Protein AF-0000000084887762 (afdb_homodimer)

pLDDT: mean 81.86, std 15.27, range [34.47, 97.62]

Organism: Ciona savignyi (NCBI:txid51511)

InterPro domains:
  IPR036259 MFS transporter superfamily [G3DSA:1.20.1250.20] (2-166)
  IPR036259 MFS transporter superfamily [SSF103473] (7-164)
  IPR051337 Organophosphate:Pi Antiporter [PTHR43826] (7-172)

Solvent-accessible surface area (backbone atoms only — not comparable to full-atom values): 17264 Å² total; per-residue (Å²): 113,70,63,59,50,53,51,50,50,31,51,47,26,19,47,54,20,18,54,52,18,9,49,48,41,10,46,52,26,19,53,34,39,62,56,32,80,75,40,86,92,72,71,43,49,53,55,55,45,60,57,32,48,58,54,30,50,52,35,49,52,48,44,51,52,37,69,71,68,43,87,86,43,61,66,56,49,32,51,36,25,20,49,36,16,18,25,49,35,20,40,61,27,44,51,51,53,48,37,30,70,74,34,57,82,70,43,19,39,32,42,22,5,47,54,42,41,55,50,51,52,48,59,62,50,48,52,56,58,44,51,51,35,47,70,76,55,39,68,68,56,41,50,48,50,52,49,49,52,52,51,52,50,50,52,52,50,54,53,52,52,55,52,48,55,49,52,57,55,56,57,70,72,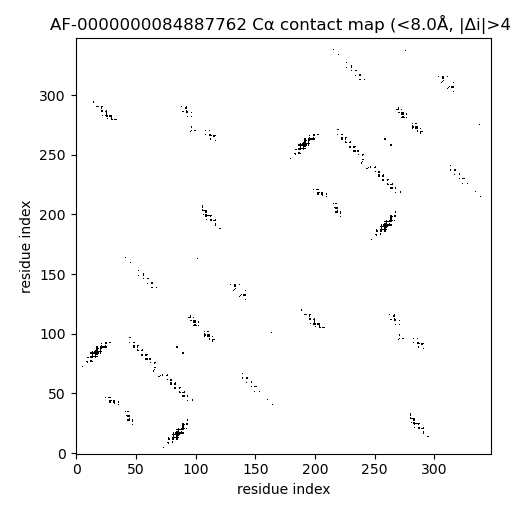103,112,70,64,60,50,52,50,48,50,31,52,48,26,19,48,54,20,19,54,52,18,9,49,48,41,10,46,52,27,19,51,33,39,62,56,31,80,73,40,87,91,74,72,41,48,54,56,55,46,61,57,31,48,58,55,30,52,52,35,51,52,49,45,51,52,38,70,71,67,43,89,86,44,59,68,56,49,32,52,36,25,19,50,37,16,19,25,51,34,18,43,60,26,43,51,50,52,49,38,32,70,75,34,56,82,72,43,18,39,32,41,22,5,48,54,42,42,55,50,51,53,48,59,60,50,49,52,56,56,44,50,51,36,46,69,77,53,41,68,68,56,42,50,48,51,52,51,50,50,52,51,52,50,49,52,52,50,54,52,51,53,55,51,47,55,51,53,56,56,56,57,70,72,103

Nearest PDB structures (foldseek):
  8u3d-assembly1_A  TM=6.837E-01  e=5.118E-01  Homo sapiens
  8dwi-assembly1_A  TM=6.672E-01  e=6.528E-01  Homo sapiens
  7wn1-assembly1_A  TM=5.295E-01  e=2.349E-01  Plasmodium falciparum
  6ixg-assembly2_B  TM=2.103E-01  e=6.753E+00  Homo sapiens
  8u3d-assembly1_A  TM=6.833E-01  e=5.043E-01  Homo sapiens

Structure (mmCIF, N/CA/C/O backbone):
data_AF-0000000084887762-model_v1
#
loop_
_entity.id
_entity.type
_entity.pdbx_description
1 polymer 'Major facilitator superfamily (MFS) profile domain-containing protein'
#
loop_
_atom_site.group_PDB
_atom_site.id
_atom_site.type_symbol
_atom_site.label_atom_id
_atom_site.label_alt_id
_atom_site.label_comp_id
_atom_site.label_asym_id
_atom_site.label_entity_id
_atom_site.label_seq_id
_atom_site.pdbx_PDB_ins_code
_atom_site.Cartn_x
_atom_site.Cartn_y
_atom_site.Cartn_z
_atom_site.occupancy
_atom_site.B_iso_or_equiv
_atom_site.auth_seq_id
_atom_site.auth_comp_id
_atom_site.auth_asym_id
_atom_site.auth_atom_id
_atom_site.pdbx_PDB_model_num
ATOM 1 N N . MET A 1 1 ? 12.781 -28.578 -8.273 1 43.97 1 MET A N 1
ATOM 2 C CA . MET A 1 1 ? 13.094 -28.453 -6.852 1 43.97 1 MET A CA 1
ATOM 3 C C . MET A 1 1 ? 14.117 -27.359 -6.613 1 43.97 1 MET A C 1
ATOM 5 O O . MET A 1 1 ? 13.93 -26.5 -5.738 1 43.97 1 MET A O 1
ATOM 9 N N . GLY A 1 2 ? 15.109 -27.25 -7.566 1 47.62 2 GLY A N 1
ATOM 10 C CA . GLY A 1 2 ? 16.188 -26.266 -7.492 1 47.62 2 GLY A CA 1
ATOM 11 C C . GLY A 1 2 ? 15.742 -24.859 -7.805 1 47.62 2 GLY A C 1
ATOM 12 O O . GLY A 1 2 ? 16.094 -23.922 -7.094 1 47.62 2 GLY A O 1
ATOM 13 N N . THR A 1 3 ? 14.758 -24.781 -8.703 1 61 3 THR A N 1
ATOM 14 C CA . THR A 1 3 ? 14.297 -23.484 -9.164 1 61 3 THR A CA 1
ATOM 15 C C . THR A 1 3 ? 13.312 -22.875 -8.164 1 61 3 THR A C 1
ATOM 17 O O . THR A 1 3 ? 13.359 -21.672 -7.902 1 61 3 THR A O 1
ATOM 20 N N . SER A 1 4 ? 12.531 -23.75 -7.508 1 66.44 4 SER A N 1
ATOM 21 C CA . SER A 1 4 ? 11.578 -23.281 -6.508 1 66.44 4 SER A CA 1
ATOM 22 C C . SER A 1 4 ? 12.297 -22.734 -5.281 1 66.44 4 SER A C 1
ATOM 24 O O . SER A 1 4 ? 11.883 -21.703 -4.723 1 66.44 4 SER A O 1
ATOM 26 N N . PHE A 1 5 ? 13.43 -23.453 -4.98 1 66.38 5 PHE A N 1
ATOM 27 C CA . PHE A 1 5 ? 14.203 -23.016 -3.83 1 66.38 5 PHE A CA 1
ATOM 28 C C . PHE A 1 5 ? 14.875 -21.672 -4.117 1 66.38 5 PHE A C 1
ATOM 30 O O . PHE A 1 5 ? 14.875 -20.781 -3.268 1 66.38 5 PHE A O 1
ATOM 37 N N . LEU A 1 6 ? 15.391 -21.531 -5.32 1 73.25 6 LEU A N 1
ATOM 38 C CA . LEU A 1 6 ? 16.047 -20.297 -5.719 1 73.25 6 LEU A CA 1
ATOM 39 C C . LEU A 1 6 ? 15.07 -19.125 -5.738 1 73.25 6 LEU A C 1
ATOM 41 O O . LEU A 1 6 ? 15.406 -18.031 -5.305 1 73.25 6 LEU A O 1
ATOM 45 N N . THR A 1 7 ? 13.891 -19.375 -6.172 1 77.38 7 THR A N 1
ATOM 46 C CA . THR A 1 7 ? 12.867 -18.344 -6.227 1 77.38 7 THR A CA 1
ATOM 47 C C . THR A 1 7 ? 12.406 -17.953 -4.824 1 77.38 7 THR A C 1
ATOM 49 O O . THR A 1 7 ? 12.227 -16.781 -4.531 1 77.38 7 THR A O 1
ATOM 52 N N . SER A 1 8 ? 12.336 -18.922 -3.979 1 80.38 8 SER A N 1
ATOM 53 C CA . SER A 1 8 ? 11.922 -18.656 -2.604 1 80.38 8 SER A CA 1
ATOM 54 C C . SER A 1 8 ? 12.977 -17.859 -1.854 1 80.38 8 SER A C 1
ATOM 56 O O . SER A 1 8 ? 12.648 -16.969 -1.071 1 80.38 8 SER A O 1
ATOM 58 N N . THR A 1 9 ? 14.188 -18.172 -2.102 1 83.19 9 THR A N 1
ATOM 59 C CA . THR A 1 9 ? 15.289 -17.453 -1.465 1 83.19 9 THR A CA 1
ATOM 60 C C . THR A 1 9 ? 15.375 -16.016 -1.996 1 83.19 9 THR A C 1
ATOM 62 O O . THR A 1 9 ? 15.648 -15.086 -1.239 1 83.19 9 THR A O 1
ATOM 65 N N . PHE A 1 10 ? 15.102 -15.906 -3.225 1 86.75 10 PHE A N 1
ATOM 66 C CA . PHE A 1 10 ? 15.078 -14.578 -3.811 1 86.75 10 PHE A CA 1
ATOM 67 C C . PHE A 1 10 ? 13.969 -13.734 -3.184 1 86.75 10 PHE A C 1
ATOM 69 O O . PHE A 1 10 ? 14.211 -12.586 -2.787 1 86.75 10 PHE A O 1
ATOM 76 N N . ILE A 1 11 ? 12.82 -14.258 -3.039 1 85.06 11 ILE A N 1
ATOM 77 C CA . ILE A 1 11 ? 11.688 -13.562 -2.449 1 85.06 11 ILE A CA 1
ATOM 78 C C . ILE A 1 11 ? 11.992 -13.227 -0.989 1 85.06 11 ILE A C 1
ATOM 80 O O . ILE A 1 11 ? 11.656 -12.141 -0.512 1 85.06 11 ILE A O 1
ATOM 84 N N . GLY A 1 12 ? 12.578 -14.203 -0.397 1 88.56 12 GLY A N 1
ATOM 85 C CA . GLY A 1 12 ? 12.992 -13.961 0.975 1 88.56 12 GLY A CA 1
ATOM 86 C C . GLY A 1 12 ? 13.969 -12.805 1.104 1 88.56 12 GLY A C 1
ATOM 87 O O . GLY A 1 12 ? 13.828 -11.961 1.995 1 88.56 12 GLY A O 1
ATOM 88 N N . SER A 1 13 ? 14.922 -12.773 0.246 1 92.56 13 SER A N 1
ATOM 89 C CA . SER A 1 13 ? 15.898 -11.695 0.255 1 92.56 13 SER A CA 1
ATOM 90 C C . SER A 1 13 ? 15.25 -10.352 -0.059 1 92.56 13 SER A C 1
ATOM 92 O O . SER A 1 13 ? 15.586 -9.336 0.547 1 92.56 13 SER A O 1
ATOM 94 N N . LEU A 1 14 ? 14.352 -10.359 -0.965 1 93 14 LEU A N 1
ATOM 95 C CA . LEU A 1 14 ? 13.609 -9.156 -1.332 1 93 14 LEU A CA 1
ATOM 96 C C . LEU A 1 14 ? 12.812 -8.625 -0.146 1 93 14 LEU A C 1
ATOM 98 O O . LEU A 1 14 ? 12.844 -7.422 0.141 1 93 14 LEU A O 1
ATOM 102 N N . GLU A 1 15 ? 12.219 -9.539 0.567 1 91.69 15 GLU A N 1
ATOM 103 C CA . GLU A 1 15 ? 11.406 -9.156 1.716 1 91.69 15 GLU A CA 1
ATOM 104 C C . GLU A 1 15 ? 12.273 -8.641 2.861 1 91.69 15 GLU A C 1
ATOM 106 O O . GLU A 1 15 ? 11.906 -7.68 3.539 1 91.69 15 GLU A O 1
ATOM 111 N N . PHE A 1 16 ? 13.289 -9.32 3.041 1 95 16 PHE A N 1
ATOM 112 C CA . PHE A 1 16 ? 14.219 -8.883 4.078 1 95 16 PHE A CA 1
ATOM 113 C C . PHE A 1 16 ? 14.758 -7.492 3.773 1 95 16 PHE A C 1
ATOM 115 O O . PHE A 1 16 ? 14.82 -6.637 4.656 1 95 16 PHE A O 1
ATOM 122 N N . GLY A 1 17 ? 15.18 -7.262 2.615 1 96.81 17 GLY A N 1
ATOM 123 C CA . GLY A 1 17 ? 15.562 -5.93 2.18 1 96.81 17 GLY A CA 1
ATOM 124 C C . GLY A 1 17 ? 14.453 -4.906 2.324 1 96.81 17 GLY A C 1
ATOM 125 O O . GLY A 1 17 ? 14.703 -3.768 2.725 1 96.81 17 GLY A O 1
ATOM 126 N N . GLY A 1 18 ? 13.281 -5.371 1.96 1 96.31 18 GLY A N 1
ATOM 127 C CA . GLY A 1 18 ? 12.125 -4.492 2.078 1 96.31 18 GLY A CA 1
ATOM 128 C C . GLY A 1 18 ? 11.844 -4.062 3.504 1 96.31 18 GLY A C 1
ATOM 129 O O . GLY A 1 18 ? 11.516 -2.902 3.756 1 96.31 18 GLY A O 1
ATOM 130 N N . ILE A 1 19 ? 11.992 -4.961 4.434 1 94.62 19 ILE A N 1
ATOM 131 C CA . ILE A 1 19 ? 11.773 -4.668 5.848 1 94.62 19 ILE A CA 1
ATOM 132 C C . ILE A 1 19 ? 12.758 -3.59 6.305 1 94.62 19 ILE A C 1
ATOM 134 O O . ILE A 1 19 ? 12.344 -2.568 6.859 1 94.62 19 ILE A O 1
ATOM 138 N N . ILE A 1 20 ? 13.93 -3.75 6.004 1 96.88 20 ILE A N 1
ATOM 139 C CA . ILE A 1 20 ? 14.969 -2.812 6.418 1 96.88 20 ILE A CA 1
ATOM 140 C C . ILE A 1 20 ? 14.797 -1.494 5.664 1 96.88 20 ILE A C 1
ATOM 142 O O . ILE A 1 20 ? 14.914 -0.417 6.254 1 96.88 20 ILE A O 1
ATOM 146 N N . GLY A 1 21 ? 14.516 -1.633 4.414 1 97.06 21 GLY A N 1
ATOM 147 C CA . GLY A 1 21 ? 14.359 -0.442 3.596 1 97.06 21 GLY A CA 1
ATOM 148 C C . GLY A 1 21 ? 13.211 0.442 4.043 1 97.06 21 GLY A C 1
ATOM 149 O O . GLY A 1 21 ? 13.328 1.669 4.047 1 97.06 21 GLY A O 1
ATOM 150 N N . SER A 1 22 ? 12.164 -0.209 4.402 1 96.31 22 SER A N 1
ATOM 151 C CA . SER A 1 22 ? 10.992 0.55 4.84 1 96.31 22 SER A CA 1
ATOM 152 C C . SER A 1 22 ? 11.281 1.305 6.137 1 96.31 22 SER A C 1
ATOM 154 O O . SER A 1 22 ? 10.977 2.496 6.246 1 96.31 22 SER A O 1
ATOM 156 N N . ILE A 1 23 ? 11.883 0.704 7.035 1 95.5 23 ILE A N 1
ATOM 157 C CA . ILE A 1 23 ? 12.203 1.312 8.32 1 95.5 23 ILE A CA 1
ATOM 158 C C . ILE A 1 23 ? 13.227 2.424 8.125 1 95.5 23 ILE A C 1
ATOM 160 O O . ILE A 1 23 ? 13.055 3.535 8.633 1 95.5 23 ILE A O 1
ATOM 164 N N . ALA A 1 24 ? 14.211 2.146 7.395 1 96.62 24 ALA A N 1
ATOM 165 C CA . ALA A 1 24 ? 15.273 3.113 7.145 1 96.62 24 ALA A CA 1
ATOM 166 C C . ALA A 1 24 ? 14.734 4.352 6.434 1 96.62 24 ALA A C 1
ATOM 168 O O . ALA A 1 24 ? 15.07 5.48 6.797 1 96.62 24 ALA A O 1
ATOM 169 N N . SER A 1 25 ? 13.961 4.113 5.449 1 95.25 25 SER A N 1
ATOM 170 C CA . SER A 1 25 ? 13.43 5.238 4.688 1 95.25 25 SER A CA 1
ATOM 171 C C . SER A 1 25 ? 12.555 6.133 5.559 1 95.25 25 SER A C 1
ATOM 173 O O . SER A 1 25 ? 12.578 7.355 5.422 1 95.25 25 SER A O 1
ATOM 175 N N . GLY A 1 26 ? 11.766 5.5 6.398 1 94.19 26 GLY A N 1
ATOM 176 C CA . GLY A 1 26 ? 10.984 6.289 7.34 1 94.19 26 GLY A CA 1
ATOM 177 C C . GLY A 1 26 ? 11.844 7.133 8.266 1 94.19 26 GLY A C 1
ATOM 178 O O . GLY A 1 26 ? 11.602 8.328 8.43 1 94.19 26 GLY A O 1
ATOM 179 N N . TYR A 1 27 ? 12.789 6.52 8.742 1 94.56 27 TYR A N 1
ATOM 180 C CA . TYR A 1 27 ? 13.695 7.191 9.672 1 94.56 27 TYR A CA 1
ATOM 181 C C . TYR A 1 27 ? 14.438 8.328 8.984 1 94.56 27 TYR A C 1
ATOM 183 O O . TYR A 1 27 ? 14.469 9.453 9.492 1 94.56 27 TYR A O 1
ATOM 191 N N . PHE A 1 28 ? 14.961 8.094 7.887 1 93.94 28 PHE A N 1
ATOM 192 C CA . PHE A 1 28 ? 15.742 9.102 7.18 1 93.94 28 PHE A CA 1
ATOM 193 C C . PHE A 1 28 ? 14.859 10.234 6.684 1 93.94 28 PHE A C 1
ATOM 195 O O . PHE A 1 28 ? 15.289 11.391 6.629 1 93.94 28 PHE A O 1
ATOM 202 N N . SER A 1 29 ? 13.656 9.883 6.312 1 91.62 29 SER A N 1
ATOM 203 C CA . SER A 1 29 ? 12.734 10.93 5.898 1 91.62 29 SER A CA 1
ATOM 204 C C . SER A 1 29 ? 12.406 11.867 7.055 1 91.62 29 SER A C 1
ATOM 206 O O . SER A 1 29 ? 12.312 13.086 6.867 1 91.62 29 SER A O 1
ATOM 208 N N . ASP A 1 30 ? 12.305 11.32 8.234 1 92.69 30 ASP A N 1
ATOM 209 C CA . ASP A 1 30 ? 12.023 12.125 9.414 1 92.69 30 ASP A CA 1
ATOM 210 C C . ASP A 1 30 ? 13.211 13 9.781 1 92.69 30 ASP A C 1
ATOM 212 O O . ASP A 1 30 ? 13.039 14.156 10.18 1 92.69 30 ASP A O 1
ATOM 216 N N . VAL A 1 31 ? 14.336 12.43 9.688 1 91.5 31 VAL A N 1
ATOM 217 C CA . VAL A 1 31 ? 15.555 13.18 9.969 1 91.5 31 VAL A CA 1
ATOM 218 C C . VAL A 1 31 ? 15.695 14.336 8.984 1 91.5 31 VAL A C 1
ATOM 220 O O . VAL A 1 31 ? 16.109 15.438 9.359 1 91.5 31 VAL A O 1
ATOM 223 N N . ALA A 1 32 ? 15.359 14.125 7.793 1 86.56 32 ALA A N 1
ATOM 224 C CA . ALA A 1 32 ? 15.406 15.164 6.77 1 86.56 32 ALA A CA 1
ATOM 225 C C . ALA A 1 32 ? 14.43 16.297 7.09 1 86.56 32 ALA A C 1
ATOM 227 O O . ALA A 1 32 ? 14.734 17.469 6.883 1 86.56 32 ALA A O 1
ATOM 228 N N . VAL A 1 33 ? 13.32 15.945 7.543 1 83.5 33 VAL A N 1
ATOM 229 C CA . VAL A 1 33 ? 12.312 16.938 7.922 1 83.5 33 VAL A CA 1
ATOM 230 C C . VAL A 1 33 ? 12.805 17.734 9.125 1 83.5 33 VAL A C 1
ATOM 232 O O . VAL A 1 33 ? 12.633 18.953 9.18 1 83.5 33 VAL A O 1
ATOM 235 N N . ALA A 1 34 ? 13.359 17.094 10.047 1 82.19 34 ALA A N 1
ATOM 236 C CA . ALA A 1 34 ? 13.859 17.75 11.258 1 82.19 34 ALA A CA 1
ATOM 237 C C . ALA A 1 34 ? 14.984 18.719 10.93 1 82.19 34 ALA A C 1
ATOM 239 O O . ALA A 1 34 ? 15.086 19.781 11.539 1 82.19 34 ALA A O 1
ATOM 240 N N . LYS A 1 35 ? 15.711 18.406 10.055 1 78.31 35 LYS A N 1
ATOM 241 C CA . LYS A 1 35 ? 16.859 19.234 9.68 1 78.31 35 LYS A CA 1
ATOM 242 C C . LYS A 1 35 ? 16.422 20.453 8.859 1 78.31 35 LYS A C 1
ATOM 244 O O . LYS A 1 35 ? 16.969 21.547 9.023 1 78.31 35 LYS A O 1
ATOM 249 N N . ILE A 1 36 ? 15.531 20.297 7.953 1 65.94 36 ILE A N 1
ATOM 250 C CA . ILE A 1 36 ? 15.109 21.359 7.059 1 65.94 36 ILE A CA 1
ATOM 251 C C . ILE A 1 36 ? 14.133 22.281 7.781 1 65.94 36 ILE A C 1
ATOM 253 O O . ILE A 1 36 ? 14.094 23.5 7.523 1 65.94 36 ILE A O 1
ATOM 257 N N . THR A 1 37 ? 13 21.672 8.469 1 55.38 37 THR A N 1
ATOM 258 C CA . THR A 1 37 ? 12.203 22.578 9.273 1 55.38 37 THR A CA 1
ATOM 259 C C . THR A 1 37 ? 13.086 23.641 9.914 1 55.38 37 THR A C 1
ATOM 261 O O . THR A 1 37 ? 12.664 24.797 10.086 1 55.38 37 THR A O 1
ATOM 264 N N . PHE A 1 38 ? 14.359 23.344 10.148 1 44.97 38 PHE A N 1
ATOM 265 C CA . PHE A 1 38 ? 15.336 24.359 10.547 1 44.97 38 PHE A CA 1
ATOM 266 C C . PHE A 1 38 ? 15.781 25.172 9.344 1 44.97 38 PHE A C 1
ATOM 268 O O . PHE A 1 38 ? 16.281 26.297 9.5 1 44.97 38 PHE A O 1
ATOM 275 N N . ARG A 1 39 ? 15.648 24.469 8.234 1 45.66 39 ARG A N 1
ATOM 276 C CA . ARG A 1 39 ? 16.031 25.188 7.027 1 45.66 39 ARG A CA 1
ATOM 277 C C . ARG A 1 39 ? 14.82 25.422 6.125 1 45.66 39 ARG A C 1
ATOM 279 O O . ARG A 1 39 ? 13.867 24.641 6.145 1 45.66 39 ARG A O 1
ATOM 286 N N . SER A 1 40 ? 14.469 26.5 5.523 1 45.31 40 SER A N 1
ATOM 287 C CA . SER A 1 40 ? 13.32 27.078 4.848 1 45.31 40 SER A CA 1
ATOM 288 C C . SER A 1 40 ? 12.586 26.047 3.996 1 45.31 40 SER A C 1
ATOM 290 O O . SER A 1 40 ? 11.367 25.922 4.082 1 45.31 40 SER A O 1
ATOM 292 N N . LYS A 1 41 ? 12.672 26.109 2.582 1 44.28 41 LYS A N 1
ATOM 293 C CA . LYS A 1 41 ? 11.719 26.109 1.475 1 44.28 41 LYS A CA 1
ATOM 294 C C . LYS A 1 41 ? 11.555 24.703 0.901 1 44.28 41 LYS A C 1
ATOM 296 O O . LYS A 1 41 ? 10.852 24.516 -0.089 1 44.28 41 LYS A O 1
ATOM 301 N N . GLY A 1 42 ? 12.078 23.438 1.359 1 53.12 42 GLY A N 1
ATOM 302 C CA . GLY A 1 42 ? 11.961 22.328 0.437 1 53.12 42 GLY A CA 1
ATOM 303 C C . GLY A 1 42 ? 11.258 21.125 1.041 1 53.12 42 GLY A C 1
ATOM 304 O O . GLY A 1 42 ? 10.922 21.125 2.227 1 53.12 42 GLY A O 1
ATOM 305 N N . GLN A 1 43 ? 10.562 20.141 0.237 1 66.94 43 GLN A N 1
ATOM 306 C CA . GLN A 1 43 ? 9.984 18.875 0.666 1 66.94 43 GLN A CA 1
ATOM 307 C C . GLN A 1 43 ? 11.078 17.859 0.998 1 66.94 43 GLN A C 1
ATOM 309 O O . GLN A 1 43 ? 11.539 17.125 0.121 1 66.94 43 GLN A O 1
ATOM 314 N N . PRO A 1 44 ? 11.648 17.906 2.221 1 74.62 44 PRO A N 1
ATOM 315 C CA . PRO A 1 44 ? 12.789 17.109 2.643 1 74.62 44 PRO A CA 1
ATOM 316 C C . PRO A 1 44 ? 12.602 15.617 2.365 1 74.62 44 PRO A C 1
ATOM 318 O O . PRO A 1 44 ? 13.57 14.898 2.111 1 74.62 44 PRO A O 1
ATOM 321 N N . ARG A 1 45 ? 11.5 15.188 2.287 1 81.56 45 ARG A N 1
ATOM 322 C CA . ARG A 1 45 ? 11.273 13.766 2.086 1 81.56 45 ARG A CA 1
ATOM 323 C C . ARG A 1 45 ? 11.531 13.367 0.637 1 81.56 45 ARG A C 1
ATOM 325 O O . ARG A 1 45 ? 11.844 12.203 0.352 1 81.56 45 ARG A O 1
ATOM 332 N N . HIS A 1 46 ? 11.516 14.289 -0.216 1 84.31 46 HIS A N 1
ATOM 333 C CA . HIS A 1 46 ? 11.734 14.047 -1.637 1 84.31 46 HIS A CA 1
ATOM 334 C C . HIS A 1 46 ? 13.156 13.555 -1.895 1 84.31 46 HIS A C 1
ATOM 336 O O . HIS A 1 46 ? 13.383 12.711 -2.771 1 84.31 46 HIS A O 1
ATOM 342 N N . PHE A 1 47 ? 13.992 14.031 -1.072 1 84.88 47 PHE A N 1
ATOM 343 C CA . PHE A 1 47 ? 15.398 13.688 -1.241 1 84.88 47 PHE A CA 1
ATOM 344 C C . PHE A 1 47 ? 15.625 12.195 -1.039 1 84.88 47 PHE A C 1
ATOM 346 O O . PHE A 1 47 ? 16.359 11.562 -1.795 1 84.88 47 PHE A O 1
ATOM 353 N N . VAL A 1 48 ? 14.984 11.656 -0.063 1 91 48 VAL A N 1
ATOM 354 C CA . VAL A 1 48 ? 15.156 10.242 0.248 1 91 48 VAL A CA 1
ATOM 355 C C . VAL A 1 48 ? 14.68 9.391 -0.929 1 91 48 VAL A C 1
ATOM 357 O O . VAL A 1 48 ? 15.375 8.461 -1.35 1 91 48 VAL A O 1
ATOM 360 N N . ILE A 1 49 ? 13.609 9.75 -1.535 1 91.06 49 ILE A N 1
ATOM 361 C CA . ILE A 1 49 ? 13.055 9.008 -2.664 1 91.06 49 ILE A CA 1
ATOM 362 C C . ILE A 1 49 ? 13.969 9.164 -3.879 1 91.06 49 ILE A C 1
ATOM 364 O O . ILE A 1 49 ? 14.164 8.211 -4.637 1 91.06 49 ILE A O 1
ATOM 368 N N . PHE A 1 50 ? 14.57 10.281 -4.023 1 90.44 50 PHE A N 1
ATOM 369 C CA . PHE A 1 50 ? 15.453 10.562 -5.148 1 90.44 50 PHE A CA 1
ATOM 370 C C . PHE A 1 50 ? 16.719 9.711 -5.078 1 90.44 50 PHE A C 1
ATOM 372 O O . PHE A 1 50 ? 17.312 9.383 -6.105 1 90.44 50 PHE A O 1
ATOM 379 N N . VAL A 1 51 ? 17.094 9.375 -3.912 1 93.5 51 VAL A N 1
ATOM 380 C CA . VAL A 1 51 ? 18.266 8.523 -3.738 1 93.5 51 VAL A CA 1
ATOM 381 C C . VAL A 1 51 ? 17.891 7.066 -3.98 1 93.5 51 VAL A C 1
ATOM 383 O O . VAL A 1 51 ? 18.672 6.309 -4.566 1 93.5 51 VAL A O 1
ATOM 386 N N . LEU A 1 52 ? 16.734 6.711 -3.609 1 96.75 52 LEU A N 1
ATOM 387 C CA . LEU A 1 52 ? 16.312 5.316 -3.658 1 96.75 52 LEU A CA 1
ATOM 388 C C . LEU A 1 52 ? 15.984 4.898 -5.086 1 96.75 52 LEU A C 1
ATOM 390 O O . LEU A 1 52 ? 16.219 3.748 -5.469 1 96.75 52 LEU A O 1
ATOM 394 N N . TYR A 1 53 ? 15.539 5.824 -5.93 1 96.62 53 TYR A N 1
ATOM 395 C CA . TYR A 1 53 ? 15.078 5.465 -7.266 1 96.62 53 TYR A CA 1
ATOM 396 C C . TYR A 1 53 ? 16.234 5.043 -8.148 1 96.62 53 TYR A C 1
ATOM 398 O O . TYR A 1 53 ? 16.188 3.996 -8.797 1 96.62 53 TYR A O 1
ATOM 406 N N . PRO A 1 54 ? 17.344 5.844 -8.242 1 95.81 54 PRO A N 1
ATOM 407 C CA . PRO A 1 54 ? 18.484 5.395 -9.047 1 95.81 54 PRO A CA 1
ATOM 408 C C . PRO A 1 54 ? 19.047 4.055 -8.578 1 95.81 54 PRO A C 1
ATOM 410 O O . PRO A 1 54 ? 19.438 3.225 -9.398 1 95.81 54 PRO A O 1
ATOM 413 N N . ALA A 1 55 ? 19.125 3.896 -7.273 1 97.25 55 ALA A N 1
ATOM 414 C CA . ALA A 1 55 ? 19.594 2.625 -6.734 1 97.25 55 ALA A CA 1
ATOM 415 C C . ALA A 1 55 ? 18.703 1.472 -7.191 1 97.25 55 ALA A C 1
ATOM 417 O O . ALA A 1 55 ? 19.188 0.385 -7.504 1 97.25 55 ALA A O 1
ATOM 418 N N . LEU A 1 56 ? 17.406 1.7 -7.227 1 97.62 56 LEU A N 1
ATOM 419 C CA . LEU A 1 56 ? 16.469 0.697 -7.703 1 97.62 56 LEU A CA 1
ATOM 420 C C . LEU A 1 56 ? 16.719 0.364 -9.172 1 97.62 56 LEU A C 1
ATOM 422 O O . LEU A 1 56 ? 16.812 -0.81 -9.539 1 97.62 56 LEU A O 1
ATOM 426 N N . LEU A 1 57 ? 16.875 1.397 -9.977 1 97 57 LEU A N 1
ATOM 427 C CA . LEU A 1 57 ? 17.047 1.212 -11.414 1 97 57 LEU A CA 1
ATOM 428 C C . LEU A 1 57 ? 18.359 0.484 -11.703 1 97 57 LEU A C 1
ATOM 430 O O . LEU A 1 57 ? 18.375 -0.441 -12.523 1 97 57 LEU A O 1
ATOM 434 N N . VAL A 1 58 ? 19.406 0.875 -11.062 1 96.25 58 VAL A N 1
ATOM 435 C CA . VAL A 1 58 ? 20.703 0.254 -11.266 1 96.25 58 VAL A CA 1
ATOM 436 C C . VAL A 1 58 ? 20.656 -1.212 -10.844 1 96.25 58 VAL A C 1
ATOM 438 O O . VAL A 1 58 ? 21.172 -2.086 -11.539 1 96.25 58 VAL A O 1
ATOM 441 N N . SER A 1 59 ? 20.062 -1.467 -9.711 1 96 59 SER A N 1
ATOM 442 C CA . SER A 1 59 ? 19.984 -2.84 -9.219 1 96 59 SER A CA 1
ATOM 443 C C . SER A 1 59 ? 19.141 -3.709 -10.148 1 96 59 SER A C 1
ATOM 445 O O . SER A 1 59 ? 19.469 -4.871 -10.391 1 96 59 SER A O 1
ATOM 447 N N . MET A 1 60 ? 18.062 -3.154 -10.625 1 94.69 60 MET A N 1
ATOM 448 C CA . MET A 1 60 ? 17.234 -3.902 -11.562 1 94.69 60 MET A CA 1
ATOM 449 C C . MET A 1 60 ? 18 -4.199 -12.852 1 94.69 60 MET A C 1
ATOM 451 O O . MET A 1 60 ? 17.875 -5.289 -13.414 1 94.69 60 MET A O 1
ATOM 455 N N . PHE A 1 61 ? 18.703 -3.244 -13.328 1 93.88 61 PHE A N 1
ATOM 456 C CA . PHE A 1 61 ? 19.516 -3.43 -14.523 1 93.88 61 PHE A CA 1
ATOM 457 C C . PHE A 1 61 ? 20.562 -4.52 -14.297 1 93.88 61 PHE A C 1
ATOM 459 O O . PHE A 1 61 ? 20.766 -5.371 -15.164 1 93.88 61 PHE A O 1
ATOM 466 N N . LEU A 1 62 ? 21.25 -4.441 -13.195 1 92.12 62 LEU A N 1
ATOM 467 C CA . LEU A 1 62 ? 22.25 -5.449 -12.875 1 92.12 62 LEU A CA 1
ATOM 468 C C . LEU A 1 62 ? 21.625 -6.832 -12.766 1 92.12 62 LEU A C 1
ATOM 470 O O . LEU A 1 62 ? 22.203 -7.824 -13.203 1 92.12 62 LEU A O 1
ATOM 474 N N . LEU A 1 63 ? 20.469 -6.895 -12.18 1 90.56 63 LEU A N 1
ATOM 475 C CA . LEU A 1 63 ? 19.781 -8.18 -12.07 1 90.56 63 LEU A CA 1
ATOM 476 C C . LEU A 1 63 ? 19.5 -8.758 -13.453 1 90.56 63 LEU A C 1
ATOM 478 O O . LEU A 1 63 ? 19.734 -9.938 -13.703 1 90.56 63 LEU A O 1
ATOM 482 N N . ARG A 1 64 ? 18.984 -7.965 -14.273 1 87.94 64 ARG A N 1
ATOM 483 C CA . ARG A 1 64 ? 18.672 -8.414 -15.625 1 87.94 64 ARG A CA 1
ATOM 484 C C . ARG A 1 64 ? 19.906 -8.93 -16.344 1 87.94 64 ARG A C 1
ATOM 486 O O . ARG A 1 64 ? 19.875 -9.992 -16.969 1 87.94 64 ARG A O 1
ATOM 493 N N . THR A 1 65 ? 21.031 -8.242 -16.219 1 85.5 65 THR A N 1
ATOM 494 C CA . THR A 1 65 ? 22.266 -8.602 -16.906 1 85.5 65 THR A CA 1
ATOM 495 C C . THR A 1 65 ? 22.875 -9.852 -16.281 1 85.5 65 THR A C 1
ATOM 497 O O . THR A 1 65 ? 23.453 -10.688 -16.984 1 85.5 65 THR A O 1
ATOM 500 N N . VAL A 1 66 ? 22.812 -9.938 -14.969 1 80.31 66 VAL A N 1
ATOM 501 C CA . VAL A 1 66 ? 23.406 -11.086 -14.281 1 80.31 66 VAL A CA 1
ATOM 502 C C . VAL A 1 66 ? 22.578 -12.344 -14.578 1 80.31 66 VAL A C 1
ATOM 504 O O . VAL A 1 66 ? 23.141 -13.422 -14.781 1 80.31 66 VAL A O 1
ATOM 507 N N . VAL A 1 67 ? 21.312 -12.234 -14.391 1 73.69 67 VAL A N 1
ATOM 508 C CA . VAL A 1 67 ? 20.438 -13.375 -14.609 1 73.69 67 VAL A CA 1
ATOM 509 C C . VAL A 1 67 ? 20.547 -13.836 -16.062 1 73.69 67 VAL A C 1
ATOM 511 O O . VAL A 1 67 ? 20.469 -15.039 -16.344 1 73.69 67 VAL A O 1
ATOM 514 N N . THR A 1 68 ? 20.656 -12.992 -16.922 1 67.75 68 THR A N 1
ATOM 515 C CA . THR A 1 68 ? 20.688 -13.336 -18.344 1 67.75 68 THR A CA 1
ATOM 516 C C . THR A 1 68 ? 22.062 -13.82 -18.75 1 67.75 68 THR A C 1
ATOM 518 O O . THR A 1 68 ? 22.203 -14.727 -19.578 1 67.75 68 THR A O 1
ATOM 521 N N . ASP A 1 69 ? 23.016 -13.297 -18.109 1 65.44 69 ASP A N 1
ATOM 522 C CA . ASP A 1 69 ? 24.344 -13.531 -18.688 1 65.44 69 ASP A CA 1
ATOM 523 C C . ASP A 1 69 ? 25.188 -14.422 -17.781 1 65.44 69 ASP A C 1
ATOM 525 O O . ASP A 1 69 ? 26.125 -15.086 -18.25 1 65.44 69 ASP A O 1
ATOM 529 N N . LEU A 1 70 ? 24.984 -14.391 -16.375 1 61.88 70 LEU A N 1
ATOM 530 C CA . LEU A 1 70 ? 25.969 -15.039 -15.523 1 61.88 70 LEU A CA 1
ATOM 531 C C . LEU A 1 70 ? 25.344 -16.172 -14.719 1 61.88 70 LEU A C 1
ATOM 533 O O . LEU A 1 70 ? 24.359 -15.953 -14.016 1 61.88 70 LEU A O 1
ATOM 537 N N . PRO A 1 71 ? 25.344 -17.453 -15.219 1 57.31 71 PRO A N 1
ATOM 538 C CA . PRO A 1 71 ? 24.781 -18.609 -14.523 1 57.31 71 PRO A CA 1
ATOM 539 C C . PRO A 1 71 ? 24.938 -18.516 -13.008 1 57.31 71 PRO A C 1
ATOM 541 O O . PRO A 1 71 ? 24.031 -18.922 -12.266 1 57.31 71 PRO A O 1
ATOM 544 N N . SER A 1 72 ? 26.234 -18.578 -12.383 1 53.78 72 SER A N 1
ATOM 545 C CA . SER A 1 72 ? 26.688 -19.016 -11.07 1 53.78 72 SER A CA 1
ATOM 546 C C . SER A 1 72 ? 26.5 -17.922 -10.023 1 53.78 72 SER A C 1
ATOM 548 O O . SER A 1 72 ? 26.906 -18.094 -8.867 1 53.78 72 SER A O 1
ATOM 550 N N . GLN A 1 73 ? 25.641 -16.969 -10.281 1 72.25 73 GLN A N 1
ATOM 551 C CA . GLN A 1 73 ? 25.844 -15.891 -9.32 1 72.25 73 GLN A CA 1
ATOM 552 C C . GLN A 1 73 ? 24.609 -15.688 -8.461 1 72.25 73 GLN A C 1
ATOM 554 O O . GLN A 1 73 ? 24.094 -14.57 -8.344 1 72.25 73 GLN A O 1
ATOM 559 N N . GLN A 1 74 ? 24.312 -16.953 -7.895 1 80.62 74 GLN A N 1
ATOM 560 C CA . GLN A 1 74 ? 23.109 -16.953 -7.074 1 80.62 74 GLN A CA 1
ATOM 561 C C . GLN A 1 74 ? 23.219 -15.922 -5.949 1 80.62 74 GLN A C 1
ATOM 563 O O . GLN A 1 74 ? 22.25 -15.227 -5.637 1 80.62 74 GLN A O 1
ATOM 568 N N . THR A 1 75 ? 24.484 -15.891 -5.426 1 85.25 75 THR A N 1
ATOM 569 C CA . THR A 1 75 ? 24.688 -14.953 -4.332 1 85.25 75 THR A CA 1
ATOM 570 C C . THR A 1 75 ? 24.438 -13.516 -4.793 1 85.25 75 THR A C 1
ATOM 572 O O . THR A 1 75 ? 23.828 -12.727 -4.07 1 85.25 75 THR A O 1
ATOM 575 N N . PHE A 1 76 ? 24.875 -13.273 -5.973 1 87.94 76 PHE A N 1
ATOM 576 C CA . PHE A 1 76 ? 24.688 -11.93 -6.508 1 87.94 76 PHE A CA 1
ATOM 577 C C . PHE A 1 76 ? 23.203 -11.641 -6.738 1 87.94 76 PHE A C 1
ATOM 579 O O . PHE A 1 76 ? 22.75 -10.516 -6.52 1 87.94 76 PHE A O 1
ATOM 586 N N . VAL A 1 77 ? 22.5 -12.672 -7.07 1 89.06 77 VAL A N 1
ATOM 587 C CA . VAL A 1 77 ? 21.078 -12.523 -7.309 1 89.06 77 VAL A CA 1
ATOM 588 C C . VAL A 1 77 ? 20.359 -12.195 -5.996 1 89.06 77 VAL A C 1
ATOM 590 O O . VAL A 1 77 ? 19.484 -11.328 -5.953 1 89.06 77 VAL A O 1
ATOM 593 N N . TYR A 1 78 ? 20.844 -12.812 -4.945 1 91.81 78 TYR A N 1
ATOM 594 C CA . TYR A 1 78 ? 20.219 -12.578 -3.646 1 91.81 78 TYR A CA 1
ATOM 595 C C . TYR A 1 78 ? 20.547 -11.188 -3.121 1 91.81 78 TYR A C 1
ATOM 597 O O . TYR A 1 78 ? 19.688 -10.523 -2.535 1 91.81 78 TYR A O 1
ATOM 605 N N . ILE A 1 79 ? 21.688 -10.773 -3.338 1 93.94 79 ILE A N 1
ATOM 606 C CA . ILE A 1 79 ? 22.094 -9.445 -2.902 1 93.94 79 ILE A CA 1
ATOM 607 C C . ILE A 1 79 ? 21.312 -8.383 -3.668 1 93.94 79 ILE A C 1
ATOM 609 O O . ILE A 1 79 ? 20.844 -7.406 -3.082 1 93.94 79 ILE A O 1
ATOM 613 N N . LEU A 1 80 ? 21.203 -8.625 -4.938 1 93.94 80 LEU A N 1
ATOM 614 C CA . LEU A 1 80 ? 20.438 -7.688 -5.75 1 93.94 80 LEU A CA 1
ATOM 615 C C . LEU A 1 80 ? 18.969 -7.703 -5.352 1 93.94 80 LEU A C 1
ATO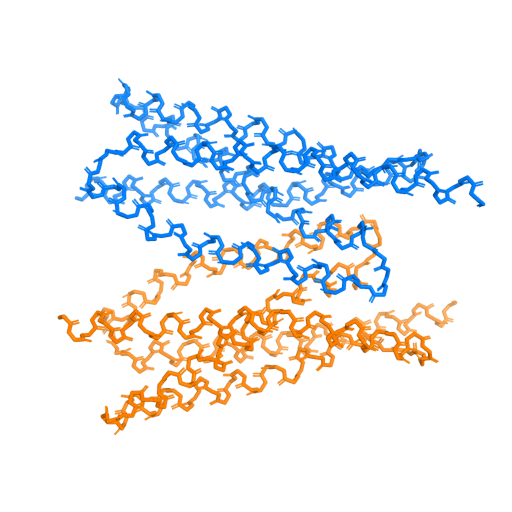M 617 O O . LEU A 1 80 ? 18.312 -6.66 -5.359 1 93.94 80 LEU A O 1
ATOM 621 N N . GLY A 1 81 ? 18.516 -8.914 -5.008 1 94.12 81 GLY A N 1
ATOM 622 C CA . GLY A 1 81 ? 17.172 -8.984 -4.477 1 94.12 81 GLY A CA 1
ATOM 623 C C . GLY A 1 81 ? 16.969 -8.164 -3.219 1 94.12 81 GLY A C 1
ATOM 624 O O . GLY A 1 81 ? 15.969 -7.469 -3.074 1 94.12 81 GLY A O 1
ATOM 625 N N . PHE A 1 82 ? 17.938 -8.234 -2.389 1 96.62 82 PHE A N 1
ATOM 626 C CA . PHE A 1 82 ? 17.922 -7.465 -1.151 1 96.62 82 PHE A CA 1
ATOM 627 C C . PHE A 1 82 ? 17.875 -5.973 -1.447 1 96.62 82 PHE A C 1
ATOM 629 O O . PHE A 1 82 ? 17.078 -5.238 -0.866 1 96.62 82 PHE A O 1
ATOM 636 N N . ILE A 1 83 ? 18.656 -5.543 -2.328 1 97.38 83 ILE A N 1
ATOM 637 C CA . ILE A 1 83 ? 18.766 -4.125 -2.65 1 97.38 83 ILE A CA 1
ATOM 638 C C . ILE A 1 83 ? 17.469 -3.654 -3.32 1 97.38 83 ILE A C 1
ATOM 640 O O . ILE A 1 83 ? 16.984 -2.559 -3.035 1 97.38 83 ILE A O 1
ATOM 644 N N . ILE A 1 84 ? 16.938 -4.414 -4.164 1 96.69 84 ILE A N 1
ATOM 645 C CA . ILE A 1 84 ? 15.695 -4.074 -4.84 1 96.69 84 ILE A CA 1
ATOM 646 C C . ILE A 1 84 ? 14.57 -3.965 -3.814 1 96.69 84 ILE A C 1
ATOM 648 O O . ILE A 1 84 ? 13.789 -3.008 -3.84 1 96.69 84 ILE A O 1
ATOM 652 N N . GLY A 1 85 ? 14.547 -4.93 -2.916 1 96.31 85 GLY A N 1
ATOM 653 C CA . GLY A 1 85 ? 13.57 -4.848 -1.847 1 96.31 85 GLY A CA 1
ATOM 654 C C . GLY A 1 85 ? 13.734 -3.613 -0.977 1 96.31 85 GLY A C 1
ATOM 655 O O . GLY A 1 85 ? 12.758 -2.934 -0.659 1 96.31 85 GLY A O 1
ATOM 656 N N . PHE A 1 86 ? 14.938 -3.34 -0.629 1 97.56 86 PHE A N 1
ATOM 657 C CA . PHE A 1 86 ? 15.281 -2.186 0.193 1 97.56 86 PHE A CA 1
ATOM 658 C C . PHE A 1 86 ? 14.797 -0.895 -0.458 1 97.56 86 PHE A C 1
ATOM 660 O O . PHE A 1 86 ? 14.133 -0.08 0.184 1 97.56 86 PHE A O 1
ATOM 667 N N . THR A 1 87 ? 15.031 -0.768 -1.66 1 97.5 87 THR A N 1
ATOM 668 C CA . THR A 1 87 ? 14.711 0.47 -2.363 1 97.5 87 THR A CA 1
ATOM 669 C C . THR A 1 87 ? 13.227 0.539 -2.691 1 97.5 87 THR A C 1
ATOM 671 O O . THR A 1 87 ? 12.594 1.585 -2.525 1 97.5 87 THR A O 1
ATOM 674 N N . LEU A 1 88 ? 12.672 -0.563 -3.104 1 95.75 88 LEU A N 1
ATOM 675 C CA . LEU A 1 88 ? 11.273 -0.612 -3.52 1 95.75 88 LEU A CA 1
ATOM 676 C C . LEU A 1 88 ? 10.344 -0.337 -2.34 1 95.75 88 LEU A C 1
ATOM 678 O O . LEU A 1 88 ? 9.484 0.539 -2.416 1 95.75 88 LEU A O 1
ATOM 682 N N . TYR A 1 89 ? 10.547 -1.046 -1.261 1 95.25 89 TYR A N 1
ATOM 683 C CA . TYR A 1 89 ? 9.719 -0.842 -0.083 1 95.25 89 TYR A CA 1
ATOM 684 C C . TYR A 1 89 ? 9.938 0.543 0.512 1 95.25 89 TYR A C 1
ATOM 686 O O . TYR A 1 89 ? 9.016 1.15 1.056 1 95.25 89 TYR A O 1
ATOM 694 N N . GLY A 1 90 ? 11.141 0.967 0.423 1 95.75 90 GLY A N 1
ATOM 695 C CA . GLY A 1 90 ? 11.414 2.324 0.867 1 95.75 90 GLY A CA 1
ATOM 696 C C . GLY A 1 90 ? 10.633 3.373 0.104 1 95.75 90 GLY A C 1
ATOM 697 O O . GLY A 1 90 ? 10.023 4.262 0.707 1 95.75 90 GLY A O 1
ATOM 698 N N . ILE A 1 91 ? 10.617 3.248 -1.166 1 94.88 91 ILE A N 1
ATOM 699 C CA . ILE A 1 91 ? 9.898 4.188 -2.023 1 94.88 91 ILE A CA 1
ATOM 700 C C . ILE A 1 91 ? 8.398 4.082 -1.761 1 94.88 91 ILE A C 1
ATOM 702 O O . ILE A 1 91 ? 7.727 5.098 -1.559 1 94.88 91 ILE A O 1
ATOM 706 N N . ILE A 1 92 ? 7.922 2.902 -1.679 1 92.94 92 ILE A N 1
ATOM 707 C CA . ILE A 1 92 ? 6.504 2.641 -1.463 1 92.94 92 ILE A CA 1
ATOM 708 C C . ILE A 1 92 ? 6.062 3.258 -0.139 1 92.94 92 ILE A C 1
ATOM 710 O O . ILE A 1 92 ? 4.996 3.875 -0.061 1 92.94 92 ILE A O 1
ATOM 714 N N . SER A 1 93 ? 6.883 3.143 0.858 1 93.56 93 SER A N 1
ATOM 715 C CA . SER A 1 93 ? 6.539 3.613 2.197 1 93.56 93 SER A CA 1
ATOM 716 C C . SER A 1 93 ? 6.43 5.133 2.236 1 93.56 93 SER A C 1
ATOM 718 O O . SER A 1 93 ? 5.672 5.688 3.035 1 93.56 93 SER A O 1
ATOM 720 N N . LEU A 1 94 ? 7.117 5.793 1.365 1 92.75 94 LEU A N 1
ATOM 721 C CA . LEU A 1 94 ? 7.211 7.242 1.502 1 92.75 94 LEU A CA 1
ATOM 722 C C . LEU A 1 94 ? 6.273 7.941 0.523 1 92.75 94 LEU A C 1
ATOM 724 O O . LEU A 1 94 ? 5.922 9.109 0.718 1 92.75 94 LEU A O 1
ATOM 728 N N . VAL A 1 95 ? 5.902 7.277 -0.49 1 91.56 95 VAL A N 1
ATOM 729 C CA . VAL A 1 95 ? 5.078 7.918 -1.51 1 91.56 95 VAL A CA 1
ATOM 730 C C . VAL A 1 95 ? 3.752 8.359 -0.896 1 91.56 95 VAL A C 1
ATOM 732 O O . VAL A 1 95 ? 3.27 9.461 -1.176 1 91.56 95 VAL A O 1
ATOM 735 N N . GLY A 1 96 ? 3.236 7.59 -0.042 1 88.75 96 GLY A N 1
ATOM 736 C CA . GLY A 1 96 ? 1.999 7.953 0.629 1 88.75 96 GLY A CA 1
ATOM 737 C C . GLY A 1 96 ? 2.15 9.148 1.555 1 88.75 96 GLY A C 1
ATOM 738 O O . GLY A 1 96 ? 1.244 9.977 1.662 1 88.75 96 GLY A O 1
ATOM 739 N N . VAL A 1 97 ? 3.242 9.227 2.17 1 88.81 97 VAL A N 1
ATOM 740 C CA . VAL A 1 97 ? 3.523 10.344 3.068 1 88.81 97 VAL A CA 1
ATOM 741 C C . VAL A 1 97 ? 3.598 11.648 2.273 1 88.81 97 VAL A C 1
ATOM 743 O O . VAL A 1 97 ? 3.01 12.656 2.664 1 88.81 97 VAL A O 1
ATOM 746 N N . LEU A 1 98 ? 4.25 11.539 1.183 1 87.88 98 LEU A N 1
ATOM 747 C CA . LEU A 1 98 ? 4.426 12.719 0.342 1 87.88 98 LEU A CA 1
ATOM 748 C C . LEU A 1 98 ? 3.086 13.195 -0.214 1 87.88 98 LEU A C 1
ATOM 750 O O . LEU A 1 98 ? 2.83 14.398 -0.282 1 87.88 98 LEU A O 1
ATOM 754 N N . ALA A 1 99 ? 2.293 12.289 -0.611 1 87 99 ALA A N 1
ATOM 755 C CA . ALA A 1 99 ? 0.976 12.633 -1.141 1 87 99 ALA A CA 1
ATOM 756 C C . ALA A 1 99 ? 0.136 13.352 -0.093 1 87 99 ALA A C 1
ATOM 758 O O . ALA A 1 99 ? -0.58 14.305 -0.413 1 87 99 ALA A O 1
ATOM 759 N N . LEU A 1 100 ? 0.3 12.922 1.104 1 85.25 100 LEU A N 1
ATOM 760 C CA . LEU A 1 100 ? -0.482 13.492 2.195 1 85.25 100 LEU A CA 1
ATOM 761 C C . LEU A 1 100 ? 0.065 14.852 2.602 1 85.25 100 LEU A C 1
ATOM 763 O O . LEU A 1 100 ? -0.698 15.805 2.783 1 85.25 100 LEU A O 1
ATOM 767 N N . GLU A 1 101 ? 1.332 15 2.674 1 83.62 101 GLU A N 1
ATOM 768 C CA . GLU A 1 101 ? 1.966 16.219 3.162 1 83.62 101 GLU A CA 1
ATOM 769 C C . GLU A 1 101 ? 1.931 17.312 2.104 1 83.62 101 GLU A C 1
ATOM 771 O O . GLU A 1 101 ? 1.997 18.5 2.43 1 83.62 101 GLU A O 1
ATOM 776 N N . ASN A 1 102 ? 1.892 16.922 0.877 1 82.38 102 ASN A N 1
ATOM 777 C CA . ASN A 1 102 ? 1.905 17.906 -0.194 1 82.38 102 ASN A CA 1
ATOM 778 C C . ASN A 1 102 ? 0.492 18.297 -0.621 1 82.38 102 ASN A C 1
ATOM 780 O O . ASN A 1 102 ? 0.312 19.062 -1.563 1 82.38 102 ASN A O 1
ATOM 784 N N . SER A 1 103 ? -0.428 17.781 0.045 1 83.12 103 SER A N 1
ATOM 785 C CA . SER A 1 103 ? -1.816 18.141 -0.241 1 83.12 103 SER A CA 1
ATOM 786 C C . SER A 1 103 ? -2.379 19.078 0.812 1 83.12 103 SER A C 1
ATOM 788 O O . SER A 1 103 ? -1.865 19.156 1.932 1 83.12 103 SER A O 1
ATOM 790 N N . ALA A 1 104 ? -3.375 19.891 0.327 1 81.81 104 ALA A N 1
ATOM 791 C CA . ALA A 1 104 ? -4.094 20.719 1.293 1 81.81 104 ALA A CA 1
ATOM 792 C C . ALA A 1 104 ? -4.805 19.859 2.332 1 81.81 104 ALA A C 1
ATOM 794 O O . ALA A 1 104 ? -5.191 18.719 2.045 1 81.81 104 ALA A O 1
ATOM 795 N N . VAL A 1 105 ? -4.914 20.375 3.518 1 78.81 105 VAL A N 1
ATOM 796 C CA . VAL A 1 105 ? -5.484 19.656 4.648 1 78.81 105 VAL A CA 1
ATOM 797 C C . VAL A 1 105 ? -6.895 19.188 4.305 1 78.81 105 VAL A C 1
ATOM 799 O O . VAL A 1 105 ? -7.309 18.094 4.711 1 78.81 105 VAL A O 1
ATOM 802 N N . ASP A 1 106 ? -7.562 19.906 3.445 1 85.38 106 ASP A N 1
ATOM 803 C CA . ASP A 1 106 ? -8.969 19.625 3.162 1 85.38 106 ASP A CA 1
ATOM 804 C C . ASP A 1 106 ? -9.117 18.484 2.16 1 85.38 106 ASP A C 1
ATOM 806 O O . ASP A 1 106 ? -10.203 17.922 2.004 1 85.38 106 ASP A O 1
ATOM 810 N N . ILE A 1 107 ? -8.078 18.109 1.52 1 89.5 107 ILE A N 1
ATOM 811 C CA . ILE A 1 107 ? -8.18 17.031 0.538 1 89.5 107 ILE A CA 1
ATOM 812 C C . ILE A 1 107 ? -7.09 15.992 0.801 1 89.5 107 ILE A C 1
ATOM 814 O O . ILE A 1 107 ? -6.738 15.211 -0.089 1 89.5 107 ILE A O 1
ATOM 818 N N . ALA A 1 108 ? -6.508 16 1.969 1 86.81 108 ALA A N 1
ATOM 819 C CA . ALA A 1 108 ? -5.383 15.141 2.324 1 86.81 108 ALA A CA 1
ATOM 820 C C . ALA A 1 108 ? -5.773 13.672 2.244 1 86.81 108 ALA A C 1
ATOM 822 O O . ALA A 1 108 ? -5.031 12.852 1.692 1 86.81 108 ALA A O 1
ATOM 823 N N . GLY A 1 109 ? -6.945 13.359 2.736 1 89.12 109 GLY A N 1
ATOM 824 C CA . GLY A 1 109 ? -7.43 11.984 2.672 1 89.12 109 GLY A CA 1
ATOM 825 C C . GLY A 1 109 ? -7.641 11.492 1.252 1 89.12 109 GLY A C 1
ATOM 826 O O . GLY A 1 109 ? -7.207 10.398 0.902 1 89.12 109 GLY A O 1
ATOM 827 N N . SER A 1 110 ? -8.242 12.312 0.456 1 93.19 110 SER A N 1
ATOM 828 C CA . SER A 1 110 ? -8.5 11.961 -0.937 1 93.19 110 SER A CA 1
ATOM 829 C C . SER A 1 110 ? -7.195 11.805 -1.717 1 93.19 110 SER A C 1
ATOM 831 O O . SER A 1 110 ? -7.059 10.891 -2.531 1 93.19 110 SER A O 1
ATOM 833 N N . SER A 1 111 ? -6.285 12.719 -1.483 1 91.19 111 SER A N 1
ATOM 834 C CA . SER A 1 111 ? -4.988 12.648 -2.152 1 91.19 111 SER A CA 1
ATOM 835 C C . SER A 1 111 ? -4.27 11.344 -1.825 1 91.19 111 SER A C 1
ATOM 837 O O . SER A 1 111 ? -3.768 10.664 -2.723 1 91.19 111 SER A O 1
ATOM 839 N N . HIS A 1 112 ? -4.246 10.961 -0.602 1 92.31 112 HIS A N 1
ATOM 840 C CA . HIS A 1 112 ? -3.611 9.719 -0.178 1 92.31 112 HIS A CA 1
ATOM 841 C C . HIS A 1 112 ? -4.348 8.508 -0.735 1 92.31 112 HIS A C 1
ATOM 843 O O . HIS A 1 112 ? -3.721 7.543 -1.172 1 92.31 112 HIS A O 1
ATOM 849 N N . ALA A 1 113 ? -5.641 8.578 -0.664 1 92.19 113 ALA A N 1
ATOM 850 C CA . ALA A 1 113 ? -6.457 7.473 -1.152 1 92.19 113 ALA A CA 1
ATOM 851 C C . ALA A 1 113 ? -6.223 7.23 -2.641 1 92.19 113 ALA A C 1
ATOM 853 O O . ALA A 1 113 ? -6.203 6.086 -3.096 1 92.19 113 ALA A O 1
ATOM 854 N N . PHE A 1 114 ? -6.145 8.273 -3.346 1 92.44 114 PHE A N 1
ATOM 855 C CA . PHE A 1 114 ? -5.875 8.156 -4.773 1 92.44 114 PHE A CA 1
ATOM 856 C C . PHE A 1 114 ? -4.512 7.52 -5.02 1 92.44 114 PHE A C 1
ATOM 858 O O . PHE A 1 114 ? -4.375 6.645 -5.875 1 92.44 114 PHE A O 1
ATOM 865 N N . CYS A 1 115 ? -3.531 7.965 -4.316 1 91 115 CYS A N 1
ATOM 866 C CA . CYS A 1 115 ? -2.199 7.379 -4.402 1 91 115 CYS A CA 1
ATOM 867 C C . CYS A 1 115 ? -2.236 5.891 -4.07 1 91 115 CYS A C 1
ATOM 869 O O . CYS A 1 115 ? -1.667 5.074 -4.797 1 91 115 CYS A O 1
ATOM 871 N N . ALA A 1 116 ? -2.916 5.543 -3.004 1 90.5 116 ALA A N 1
ATOM 872 C CA . ALA A 1 116 ? -3.041 4.152 -2.58 1 90.5 116 ALA A CA 1
ATOM 873 C C . ALA A 1 116 ? -3.76 3.318 -3.637 1 90.5 116 ALA A C 1
ATOM 875 O O . ALA A 1 116 ? -3.387 2.17 -3.891 1 90.5 116 ALA A O 1
ATOM 876 N N . LEU A 1 117 ? -4.738 3.902 -4.246 1 91.12 117 LEU A N 1
ATOM 877 C CA . LEU A 1 117 ? -5.508 3.234 -5.289 1 91.12 117 LEU A CA 1
ATOM 878 C C . LEU A 1 117 ? -4.617 2.871 -6.473 1 91.12 117 LEU A C 1
ATOM 880 O O . LEU A 1 117 ? -4.625 1.727 -6.93 1 91.12 117 LEU A O 1
ATOM 884 N N . LEU A 1 118 ? -3.904 3.822 -6.934 1 89.81 118 LEU A N 1
ATOM 885 C CA . LEU A 1 118 ? -3.023 3.582 -8.07 1 89.81 118 LEU A CA 1
ATOM 886 C C . LEU A 1 118 ? -1.983 2.518 -7.738 1 89.81 118 LEU A C 1
ATOM 888 O O . LEU A 1 118 ? -1.629 1.702 -8.594 1 89.81 118 LEU A O 1
ATOM 892 N N . GLY A 1 119 ? -1.492 2.557 -6.508 1 88.5 119 GLY A N 1
ATOM 893 C CA . GLY A 1 119 ? -0.577 1.518 -6.062 1 88.5 119 GLY A CA 1
ATOM 894 C C . GLY A 1 119 ? -1.196 0.133 -6.07 1 88.5 119 GLY A C 1
ATOM 895 O O . GLY A 1 119 ? -0.59 -0.821 -6.562 1 88.5 119 GLY A O 1
ATOM 896 N N . ASN A 1 120 ? -2.395 0.046 -5.562 1 86.06 120 ASN A N 1
ATOM 897 C CA . ASN A 1 120 ? -3.072 -1.243 -5.469 1 86.06 120 ASN A CA 1
ATOM 898 C C . ASN A 1 120 ? -3.453 -1.778 -6.848 1 86.06 120 ASN A C 1
ATOM 900 O O . ASN A 1 120 ? -3.316 -2.975 -7.113 1 86.06 120 ASN A O 1
ATOM 904 N N . VAL A 1 121 ? -3.928 -0.958 -7.645 1 84.06 121 VAL A N 1
ATOM 905 C CA . VAL A 1 121 ? -4.285 -1.353 -9 1 84.06 121 VAL A CA 1
ATOM 906 C C . VAL A 1 121 ? -3.033 -1.778 -9.766 1 84.06 121 VAL A C 1
ATOM 908 O O . VAL A 1 121 ? -3.055 -2.762 -10.508 1 84.06 121 VAL A O 1
ATOM 911 N N . GLY A 1 122 ? -1.956 -1.04 -9.547 1 83.56 122 GLY A N 1
ATOM 912 C CA . GLY A 1 122 ? -0.693 -1.427 -10.148 1 83.56 122 GLY A CA 1
ATOM 913 C C . GLY A 1 122 ? -0.219 -2.801 -9.719 1 83.56 122 GLY A C 1
ATOM 914 O O . GLY A 1 122 ? 0.25 -3.59 -10.539 1 83.56 122 GLY A O 1
ATOM 915 N N . LEU A 1 123 ? -0.334 -3.043 -8.484 1 80.38 123 LEU A N 1
ATOM 916 C CA . LEU A 1 123 ? 0.083 -4.328 -7.93 1 80.38 123 LEU A CA 1
ATOM 917 C C . LEU A 1 123 ? -0.75 -5.465 -8.508 1 80.38 123 LEU A C 1
ATOM 919 O O . LEU A 1 123 ? -0.215 -6.523 -8.844 1 80.38 123 LEU A O 1
ATOM 923 N N . THR A 1 124 ? -2.049 -5.312 -8.625 1 76.75 124 THR A N 1
ATOM 924 C CA . THR A 1 124 ? -2.941 -6.332 -9.164 1 76.75 124 THR A CA 1
ATOM 925 C C . THR A 1 124 ? -2.66 -6.574 -10.641 1 76.75 124 THR A C 1
ATOM 927 O O . THR A 1 124 ? -2.682 -7.715 -11.109 1 76.75 124 THR A O 1
ATOM 930 N N . LEU A 1 125 ? -2.447 -5.512 -11.352 1 76.38 125 LEU A N 1
ATOM 931 C CA . LEU A 1 125 ? -2.225 -5.613 -12.789 1 76.38 125 LEU A CA 1
ATOM 932 C C . LEU A 1 125 ? -0.85 -6.207 -13.086 1 76.38 125 LEU A C 1
ATOM 934 O O . LEU A 1 125 ? -0.62 -6.738 -14.172 1 76.38 125 LEU A O 1
ATOM 938 N N . ALA A 1 126 ? 0.035 -6.004 -12.188 1 76.38 126 ALA A N 1
ATOM 939 C CA . ALA A 1 126 ? 1.404 -6.461 -12.414 1 76.38 126 ALA A CA 1
ATOM 940 C C . ALA A 1 126 ? 1.462 -7.98 -12.547 1 76.38 126 ALA A C 1
ATOM 942 O O . ALA A 1 126 ? 2.338 -8.516 -13.234 1 76.38 126 ALA A O 1
ATOM 943 N N . GLY A 1 127 ? 0.482 -8.688 -12.039 1 70.12 127 GLY A N 1
ATOM 944 C CA . GLY A 1 127 ? 0.479 -10.141 -12.156 1 70.12 127 GLY A CA 1
ATOM 945 C C . GLY A 1 127 ? 0.169 -10.617 -13.562 1 70.12 127 GLY A C 1
ATOM 946 O O . GLY A 1 127 ? 0.878 -11.469 -14.102 1 70.12 127 GLY A O 1
ATOM 947 N N . LEU A 1 128 ? -0.838 -10.117 -14.125 1 65.56 128 LEU A N 1
ATOM 948 C CA . LEU A 1 128 ? -1.295 -10.609 -15.422 1 65.56 128 LEU A CA 1
ATOM 949 C C . LEU A 1 128 ? -0.315 -10.227 -16.531 1 65.56 128 LEU A C 1
ATOM 951 O O . LEU A 1 128 ? 0.125 -11.086 -17.297 1 65.56 128 LEU A O 1
ATOM 955 N N . PRO A 1 129 ? 0.057 -8.984 -16.594 1 66.25 129 PRO A N 1
ATOM 956 C CA . PRO A 1 129 ? 1.019 -8.641 -17.641 1 66.25 129 PRO A CA 1
ATOM 957 C C . PRO A 1 129 ? 2.336 -9.398 -17.516 1 66.25 129 PRO A C 1
ATOM 959 O O . PRO A 1 129 ? 2.904 -9.836 -18.516 1 66.25 129 PRO A O 1
ATOM 962 N N . PHE A 1 130 ? 2.789 -9.539 -16.266 1 68.75 130 PHE A N 1
ATOM 963 C CA . PHE A 1 130 ? 4.047 -10.25 -16.062 1 68.75 130 PHE A CA 1
ATOM 964 C C . PHE A 1 130 ? 3.918 -11.711 -16.469 1 68.75 130 PHE A C 1
ATOM 966 O O . PHE A 1 130 ? 4.805 -12.258 -17.125 1 68.75 130 PHE A O 1
ATOM 973 N N . SER A 1 131 ? 2.768 -12.266 -16.125 1 67.75 131 SER A N 1
ATOM 974 C CA . SER A 1 131 ? 2.59 -13.68 -16.438 1 67.75 131 SER A CA 1
ATOM 975 C C . SER A 1 131 ? 2.469 -1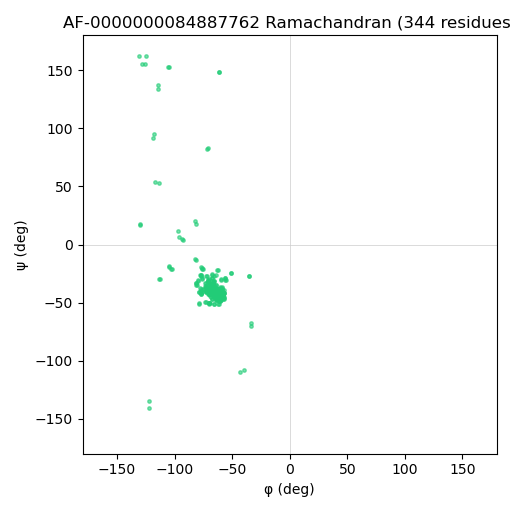3.898 -17.953 1 67.75 131 SER A C 1
ATOM 977 O O . SER A 1 131 ? 3.016 -14.859 -18.484 1 67.75 131 SER A O 1
ATOM 979 N N . VAL A 1 132 ? 1.786 -13.055 -18.578 1 73.94 132 VAL A N 1
ATOM 980 C CA . VAL A 1 132 ? 1.582 -13.18 -20.016 1 73.94 132 VAL A CA 1
ATOM 981 C C . VAL A 1 132 ? 2.904 -12.961 -20.75 1 73.94 132 VAL A C 1
ATOM 983 O O . VAL A 1 132 ? 3.225 -13.672 -21.703 1 73.94 132 VAL A O 1
ATOM 986 N N . VAL A 1 133 ? 3.648 -11.984 -20.266 1 75.69 133 VAL A N 1
ATOM 987 C CA . VAL A 1 133 ? 4.922 -11.664 -20.906 1 75.69 133 VAL A CA 1
ATOM 988 C C . VAL A 1 133 ? 5.91 -12.805 -20.688 1 75.69 133 VAL A C 1
ATOM 990 O O . VAL A 1 133 ? 6.652 -13.172 -21.609 1 75.69 133 VAL A O 1
ATOM 993 N N . MET A 1 134 ? 5.801 -13.398 -19.531 1 74.06 134 MET A N 1
ATOM 994 C CA . MET A 1 134 ? 6.695 -14.516 -19.234 1 74.06 134 MET A CA 1
ATOM 995 C C . MET A 1 134 ? 6.332 -15.742 -20.062 1 74.06 134 MET A C 1
ATOM 997 O O . MET A 1 134 ? 7.203 -16.531 -20.422 1 74.06 134 MET A O 1
ATOM 1001 N N . GLU A 1 135 ? 5.074 -15.844 -20.359 1 76.38 135 GLU A N 1
ATOM 1002 C CA . GLU A 1 135 ? 4.602 -17 -21.109 1 76.38 135 GLU A CA 1
ATOM 1003 C C . GLU A 1 135 ? 4.938 -16.875 -22.594 1 76.38 135 GLU A C 1
ATOM 1005 O O . GLU A 1 135 ? 5.312 -17.859 -23.234 1 76.38 135 GLU A O 1
ATOM 1010 N N . TYR A 1 136 ? 4.832 -15.703 -23.094 1 79.44 136 TYR A N 1
ATOM 1011 C CA . TYR A 1 136 ? 4.91 -15.586 -24.547 1 79.44 136 TYR A CA 1
ATOM 1012 C C . TYR A 1 136 ? 6.258 -15.016 -24.984 1 79.44 136 TYR A C 1
ATOM 1014 O O . TYR A 1 136 ? 6.652 -15.141 -26.141 1 79.44 136 TYR A O 1
ATOM 1022 N N . LEU A 1 137 ? 6.883 -14.414 -24.031 1 81.62 137 LEU A N 1
ATOM 1023 C CA . LEU A 1 137 ? 8.172 -13.82 -24.375 1 81.62 137 LEU A CA 1
ATOM 1024 C C . LEU A 1 137 ? 9.281 -14.383 -23.5 1 81.62 137 LEU A C 1
ATOM 1026 O O . LEU A 1 137 ? 9.328 -15.586 -23.234 1 81.62 137 LEU A O 1
ATOM 1030 N N . SER A 1 138 ? 10.195 -13.75 -22.922 1 79.44 138 SER A N 1
ATOM 1031 C CA . SER A 1 138 ? 11.32 -14.195 -22.125 1 79.44 138 SER A CA 1
ATOM 1032 C C . SER A 1 138 ? 11.414 -13.422 -20.812 1 79.44 138 SER A C 1
ATOM 1034 O O . SER A 1 138 ? 10.75 -12.398 -20.641 1 79.44 138 SER A O 1
ATOM 1036 N N . TRP A 1 139 ? 12.148 -14.008 -19.953 1 77.56 139 TRP A N 1
ATOM 1037 C CA . TRP A 1 139 ? 12.43 -13.375 -18.672 1 77.56 139 TRP A CA 1
ATOM 1038 C C . TRP A 1 139 ? 13.133 -12.031 -18.875 1 77.56 139 TRP A C 1
ATOM 1040 O O . TRP A 1 139 ? 12.914 -11.094 -18.109 1 77.56 139 TRP A O 1
ATOM 1050 N N . ASN A 1 140 ? 13.867 -11.961 -19.922 1 83.44 140 ASN A N 1
ATOM 1051 C CA . ASN A 1 140 ? 14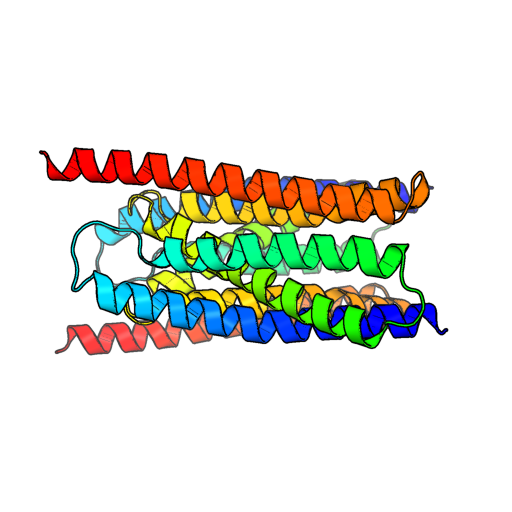.57 -10.719 -20.219 1 83.44 140 ASN A CA 1
ATOM 1052 C C . ASN A 1 140 ? 13.594 -9.578 -20.5 1 83.44 140 ASN A C 1
ATOM 1054 O O . ASN A 1 140 ? 13.766 -8.469 -20 1 83.44 140 ASN A O 1
ATOM 1058 N N . VAL A 1 141 ? 12.539 -9.922 -21.203 1 84.88 141 VAL A N 1
ATOM 1059 C CA . VAL A 1 141 ? 11.562 -8.898 -21.578 1 84.88 141 VAL A CA 1
ATOM 1060 C C . VAL A 1 141 ? 10.75 -8.5 -20.344 1 84.88 141 VAL A C 1
ATOM 1062 O O . VAL A 1 141 ? 10.414 -7.328 -20.172 1 84.88 141 VAL A O 1
ATOM 1065 N N . ALA A 1 142 ? 10.461 -9.422 -19.484 1 83.62 142 ALA A N 1
ATOM 1066 C CA . ALA A 1 142 ? 9.711 -9.141 -18.25 1 83.62 142 ALA A CA 1
ATOM 1067 C C . ALA A 1 142 ? 10.469 -8.188 -17.344 1 83.62 142 ALA A C 1
ATOM 1069 O O . ALA A 1 142 ? 9.891 -7.234 -16.812 1 83.62 142 ALA A O 1
ATOM 1070 N N . LEU A 1 143 ? 11.719 -8.438 -17.234 1 86.62 143 LEU A N 1
ATOM 1071 C CA . LEU A 1 143 ? 12.547 -7.582 -16.391 1 86.62 143 LEU A CA 1
ATOM 1072 C C . LEU A 1 143 ? 12.742 -6.211 -17.031 1 86.62 143 LEU A C 1
ATOM 1074 O O . LEU A 1 143 ? 12.836 -5.203 -16.328 1 86.62 143 LEU A O 1
ATOM 1078 N N . GLN A 1 144 ? 12.766 -6.195 -18.297 1 89.06 144 GLN A N 1
ATOM 1079 C CA . GLN A 1 144 ? 12.875 -4.918 -18.984 1 89.06 144 GLN A CA 1
ATOM 1080 C C . GLN A 1 144 ? 11.625 -4.07 -18.781 1 89.06 144 GLN A C 1
ATOM 1082 O O . GLN A 1 144 ? 11.711 -2.85 -18.656 1 89.06 144 GLN A O 1
ATOM 1087 N N . LEU A 1 145 ? 10.508 -4.688 -18.781 1 87.81 145 LEU A N 1
ATOM 1088 C CA . LEU A 1 145 ? 9.25 -3.98 -18.562 1 87.81 145 LEU A CA 1
ATOM 1089 C C . LEU A 1 145 ? 9.211 -3.375 -17.156 1 87.81 145 LEU A C 1
ATOM 1091 O O . LEU A 1 145 ? 8.703 -2.268 -16.984 1 87.81 145 LEU A O 1
ATOM 1095 N N . CYS A 1 146 ? 9.703 -4.129 -16.203 1 89.31 146 CYS A N 1
ATOM 1096 C CA . CYS A 1 146 ? 9.781 -3.617 -14.844 1 89.31 146 CYS A CA 1
ATOM 1097 C C . CYS A 1 146 ? 10.688 -2.396 -14.773 1 89.31 146 CYS A C 1
ATOM 1099 O O . CYS A 1 146 ? 10.367 -1.416 -14.102 1 89.31 146 CYS A O 1
ATOM 1101 N N . GLU A 1 147 ? 11.789 -2.482 -15.484 1 93.06 147 GLU A N 1
ATOM 1102 C CA . GLU A 1 147 ? 12.734 -1.371 -15.516 1 93.06 147 GLU A CA 1
ATOM 1103 C C . GLU A 1 147 ? 12.109 -0.131 -16.156 1 93.06 147 GLU A C 1
ATOM 1105 O O . GLU A 1 147 ? 12.273 0.98 -15.648 1 93.06 147 GLU A O 1
ATOM 1110 N N . ILE A 1 148 ? 11.406 -0.335 -17.219 1 92.69 148 ILE A N 1
ATOM 1111 C CA . ILE A 1 148 ? 10.766 0.772 -17.906 1 92.69 148 ILE A CA 1
ATOM 1112 C C . ILE A 1 148 ? 9.688 1.392 -17.016 1 92.69 148 ILE A C 1
ATOM 1114 O O . ILE A 1 148 ? 9.555 2.617 -16.953 1 92.69 148 ILE A O 1
ATOM 1118 N N . SER A 1 149 ? 8.93 0.557 -16.359 1 91.75 149 SER A N 1
ATOM 1119 C CA . SER A 1 149 ? 7.895 1.047 -15.453 1 91.75 149 SER A CA 1
ATOM 1120 C C . SER A 1 149 ? 8.5 1.871 -14.32 1 91.75 149 SER A C 1
ATOM 1122 O O . SER A 1 149 ? 7.953 2.908 -13.938 1 91.75 149 SER A O 1
ATOM 1124 N N . ALA A 1 150 ? 9.633 1.378 -13.758 1 94.06 150 ALA A N 1
ATOM 1125 C CA . ALA A 1 150 ? 10.312 2.104 -12.688 1 94.06 150 ALA A CA 1
ATOM 1126 C C . ALA A 1 150 ? 10.844 3.445 -13.188 1 94.06 150 ALA A C 1
ATOM 1128 O O . ALA A 1 150 ? 10.773 4.449 -12.477 1 94.06 150 ALA A O 1
ATOM 1129 N N . LEU A 1 151 ? 11.383 3.451 -14.422 1 95.19 151 LEU A N 1
ATOM 1130 C CA . LEU A 1 151 ? 11.867 4.691 -15.016 1 95.19 151 LEU A CA 1
ATOM 1131 C C . LEU A 1 151 ? 10.727 5.68 -15.219 1 95.19 151 LEU A C 1
ATOM 1133 O O . LEU A 1 151 ? 10.875 6.875 -14.953 1 95.19 151 LEU A O 1
ATOM 1137 N N . PHE A 1 152 ? 9.633 5.176 -15.742 1 93.88 152 PHE A N 1
ATOM 1138 C CA . PHE A 1 152 ? 8.453 6 -15.93 1 93.88 152 PHE A CA 1
ATOM 1139 C C . PHE A 1 152 ? 7.992 6.594 -14.602 1 93.88 152 PHE A C 1
ATOM 1141 O O . PHE A 1 152 ? 7.641 7.773 -14.531 1 93.88 152 PHE A O 1
ATOM 1148 N N . SER A 1 153 ? 7.965 5.77 -13.547 1 93.12 153 SER A N 1
ATOM 1149 C CA . SER A 1 153 ? 7.586 6.227 -12.211 1 93.12 153 SER A CA 1
ATOM 1150 C C . SER A 1 153 ? 8.523 7.32 -11.719 1 93.12 153 SER A C 1
ATOM 1152 O O . SER A 1 153 ? 8.086 8.297 -11.102 1 93.12 153 SER A O 1
ATOM 1154 N N . LEU A 1 154 ? 9.797 7.156 -11.969 1 93.38 154 LEU A N 1
ATOM 1155 C CA . LEU A 1 154 ? 10.773 8.164 -11.57 1 93.38 154 LEU A CA 1
ATOM 1156 C C . LEU A 1 154 ? 10.508 9.484 -12.273 1 93.38 154 LEU A C 1
ATOM 1158 O O . LEU A 1 154 ? 10.547 10.547 -11.648 1 93.38 154 LEU A O 1
ATOM 1162 N N . VAL A 1 155 ? 10.242 9.445 -13.547 1 93.06 155 VAL A N 1
ATOM 1163 C CA . VAL A 1 155 ? 9.977 10.648 -14.328 1 93.06 155 VAL A CA 1
ATOM 1164 C C . VAL A 1 155 ? 8.734 11.352 -13.781 1 93.06 155 VAL A C 1
ATOM 1166 O O . VAL A 1 155 ? 8.727 12.57 -13.617 1 93.06 155 VAL A O 1
ATOM 1169 N N . LEU A 1 156 ? 7.703 10.617 -13.492 1 88.81 156 LEU A N 1
ATOM 1170 C CA . LEU A 1 156 ? 6.48 11.188 -12.938 1 88.81 156 LEU A CA 1
ATOM 1171 C C . LEU A 1 156 ? 6.742 11.828 -11.578 1 88.81 156 LEU A C 1
ATOM 1173 O O . LEU A 1 156 ? 6.164 12.867 -11.258 1 88.81 156 LEU A O 1
ATOM 1177 N N . PHE A 1 157 ? 7.559 11.188 -10.836 1 88.19 157 PHE A N 1
ATOM 1178 C CA . PHE A 1 157 ? 7.898 11.711 -9.523 1 88.19 157 PHE A CA 1
ATOM 1179 C C . PHE A 1 157 ? 8.625 13.039 -9.633 1 88.19 157 PHE A C 1
ATOM 1181 O O . PHE A 1 157 ? 8.328 13.984 -8.898 1 88.19 157 PHE A O 1
ATOM 1188 N N . ILE A 1 158 ? 9.57 13.133 -10.555 1 86.81 158 ILE A N 1
ATOM 1189 C CA . ILE A 1 158 ? 10.32 14.367 -10.766 1 86.81 158 ILE A CA 1
ATOM 1190 C C . ILE A 1 158 ? 9.375 15.469 -11.227 1 86.81 158 ILE A C 1
ATOM 1192 O O . ILE A 1 158 ? 9.461 16.609 -10.758 1 86.81 158 ILE A O 1
ATOM 1196 N N . LEU A 1 159 ? 8.484 15.117 -12.086 1 84.75 159 LEU A N 1
ATOM 1197 C CA . LEU A 1 159 ? 7.531 16.094 -12.602 1 84.75 159 LEU A CA 1
ATOM 1198 C C . LEU A 1 159 ? 6.594 16.562 -11.5 1 84.75 159 LEU A C 1
ATOM 1200 O O . LEU A 1 159 ? 6.258 17.75 -11.43 1 84.75 159 LEU A O 1
ATOM 1204 N N . ALA A 1 160 ? 6.156 15.68 -10.656 1 78.44 160 ALA A N 1
ATOM 1205 C CA . ALA A 1 160 ? 5.262 16.016 -9.555 1 78.44 160 ALA A CA 1
ATOM 1206 C C . ALA A 1 160 ? 5.941 16.969 -8.562 1 78.44 160 ALA A C 1
ATOM 1208 O O . ALA A 1 160 ? 5.309 17.875 -8.039 1 78.44 160 ALA A O 1
ATOM 1209 N N . GLN A 1 161 ? 7.141 16.781 -8.258 1 75.75 161 GLN A N 1
ATOM 1210 C CA . GLN A 1 161 ? 7.895 17.625 -7.336 1 75.75 161 GLN A CA 1
ATOM 1211 C C . GLN A 1 161 ? 8.109 19.016 -7.914 1 75.75 161 GLN A C 1
ATOM 1213 O O . GLN A 1 161 ? 8.094 20.016 -7.176 1 75.75 161 GLN A O 1
ATOM 1218 N N . ARG A 1 162 ? 8.281 19.047 -9.141 1 71.88 162 ARG A N 1
ATOM 1219 C CA . ARG A 1 162 ? 8.508 20.328 -9.781 1 71.88 162 ARG A CA 1
ATOM 1220 C C . ARG A 1 162 ? 7.23 21.172 -9.789 1 71.88 162 ARG A C 1
ATOM 1222 O O . ARG A 1 162 ? 7.285 22.391 -9.672 1 71.88 162 ARG A O 1
ATOM 1229 N N . LEU A 1 163 ? 6.141 20.5 -9.844 1 65.88 163 LEU A N 1
ATOM 1230 C CA . LEU A 1 163 ? 4.863 21.203 -9.859 1 65.88 163 LEU A CA 1
ATOM 1231 C C . LEU A 1 163 ? 4.508 21.703 -8.469 1 65.88 163 LEU A C 1
ATOM 1233 O O . LEU A 1 163 ? 3.955 22.797 -8.328 1 65.88 163 LEU A O 1
ATOM 1237 N N . THR A 1 164 ? 4.754 20.953 -7.512 1 60.81 164 THR A N 1
ATOM 1238 C CA . THR A 1 164 ? 4.434 21.359 -6.148 1 60.81 164 THR A CA 1
ATOM 1239 C C . THR A 1 164 ? 5.34 22.5 -5.688 1 60.81 164 THR A C 1
ATOM 1241 O O . THR A 1 164 ? 4.895 23.406 -4.984 1 60.81 164 THR A O 1
ATOM 1244 N N . CYS A 1 165 ? 6.527 22.359 -5.961 1 53.41 165 CYS A N 1
ATOM 1245 C CA . CYS A 1 165 ? 7.449 23.438 -5.629 1 53.41 165 CYS A CA 1
ATOM 1246 C C . CYS A 1 165 ? 7.012 24.75 -6.277 1 53.41 165 CYS A C 1
ATOM 1248 O O . CYS A 1 165 ? 7.145 25.812 -5.676 1 53.41 165 CYS A O 1
ATOM 1250 N N . ARG A 1 166 ? 6.43 24.531 -7.316 1 47.78 166 ARG A N 1
ATOM 1251 C CA . ARG A 1 166 ? 5.973 25.734 -8.008 1 47.78 166 ARG A CA 1
ATOM 1252 C C . ARG A 1 166 ? 4.75 26.344 -7.324 1 47.78 166 ARG A C 1
ATOM 1254 O O . ARG A 1 166 ? 4.648 27.562 -7.176 1 47.78 166 ARG A O 1
ATOM 1261 N N . ILE A 1 167 ? 3.902 25.5 -6.867 1 47 167 ILE A N 1
ATOM 1262 C CA . ILE A 1 167 ? 2.686 25.984 -6.219 1 47 167 ILE A CA 1
ATOM 1263 C C . ILE A 1 167 ? 3.029 26.562 -4.852 1 47 167 ILE A C 1
ATOM 1265 O O . ILE A 1 167 ? 2.473 27.594 -4.449 1 47 167 ILE A O 1
ATOM 1269 N N . GLY A 1 168 ? 3.91 25.906 -4.121 1 48.66 168 GLY A N 1
ATOM 1270 C CA . GLY A 1 168 ? 4.375 26.422 -2.842 1 48.66 168 GLY A CA 1
ATOM 1271 C C . GLY A 1 168 ? 5.031 27.797 -2.949 1 48.66 168 GLY A C 1
ATOM 1272 O O . GLY A 1 168 ? 4.855 28.641 -2.074 1 48.66 168 GLY A O 1
ATOM 1273 N N . ASP A 1 169 ? 5.754 28.047 -3.986 1 48.94 169 ASP A N 1
ATOM 1274 C CA . ASP A 1 169 ? 6.395 29.328 -4.223 1 48.94 169 ASP A CA 1
ATOM 1275 C C . ASP A 1 169 ? 5.359 30.422 -4.48 1 48.94 169 ASP A C 1
ATOM 1277 O O . ASP A 1 169 ? 5.543 31.578 -4.07 1 48.94 169 ASP A O 1
ATOM 1281 N N . LEU A 1 170 ? 4.34 30.031 -5.047 1 46.41 170 LEU A N 1
ATOM 1282 C CA . LEU A 1 170 ? 3.303 31.016 -5.363 1 46.41 170 LEU A CA 1
ATOM 1283 C C . LEU A 1 170 ? 2.564 31.453 -4.105 1 46.41 170 LEU A C 1
ATOM 1285 O O . LEU A 1 170 ? 2.1 32.594 -4.02 1 46.41 170 LEU A O 1
ATOM 1289 N N . GLN A 1 171 ? 2.352 30.594 -3.197 1 46.69 171 GLN A N 1
ATOM 1290 C CA . GLN A 1 171 ? 1.64 30.938 -1.974 1 46.69 171 GLN A CA 1
ATOM 1291 C C . GLN A 1 171 ? 2.498 31.828 -1.075 1 46.69 171 GLN A C 1
ATOM 1293 O O . GLN A 1 171 ? 1.974 32.656 -0.316 1 46.69 171 GLN A O 1
ATOM 1298 N N . LYS A 1 172 ? 3.754 31.75 -0.922 1 46.75 172 LYS A N 1
ATOM 1299 C CA . LYS A 1 172 ? 4.617 32.625 -0.145 1 46.75 172 LYS A CA 1
ATOM 1300 C C . LYS A 1 172 ? 4.645 34.031 -0.744 1 46.75 172 LYS A C 1
ATOM 1302 O O . LYS A 1 172 ? 4.969 35 -0.054 1 46.75 172 LYS A O 1
ATOM 1307 N N . GLN A 1 173 ? 4.441 34.125 -1.894 1 42 173 GLN A N 1
ATOM 1308 C CA . GLN A 1 173 ? 4.504 35.469 -2.459 1 42 173 GLN A CA 1
ATOM 1309 C C . GLN A 1 173 ? 3.262 36.281 -2.1 1 42 173 GLN A C 1
ATOM 1311 O O . GLN A 1 173 ? 3.285 37.531 -2.123 1 42 173 GLN A O 1
ATOM 1316 N N . ASP A 1 174 ? 2.148 35.625 -1.745 1 34.78 174 ASP A N 1
ATOM 1317 C CA . ASP A 1 174 ? 1.053 36.531 -1.36 1 34.78 174 ASP A CA 1
ATOM 1318 C C . ASP A 1 174 ? 1.038 36.75 0.149 1 34.78 174 ASP A C 1
ATOM 1320 O O . ASP A 1 174 ? 1.266 35.812 0.926 1 34.78 174 ASP A O 1
ATOM 1324 N N . MET B 1 1 ? -12.266 -24.156 -17.5 1 43.91 1 MET B N 1
ATOM 1325 C CA . MET B 1 1 ? -12.578 -22.953 -18.25 1 43.91 1 MET B CA 1
ATOM 1326 C C . MET B 1 1 ? -13.617 -22.109 -17.516 1 43.91 1 MET B C 1
ATOM 1328 O O . MET B 1 1 ? -13.445 -20.891 -17.359 1 43.91 1 MET B O 1
ATOM 1332 N N . GLY B 1 2 ? -14.617 -22.797 -16.875 1 47.69 2 GLY B N 1
ATOM 1333 C CA . GLY B 1 2 ? -15.703 -22.156 -16.141 1 47.69 2 GLY B CA 1
ATOM 1334 C C . GLY B 1 2 ? -15.266 -21.562 -14.828 1 47.69 2 GLY B C 1
ATOM 1335 O O . GLY B 1 2 ? -15.625 -20.422 -14.508 1 47.69 2 GLY B O 1
ATOM 1336 N N . THR B 1 3 ? -14.305 -22.219 -14.219 1 61.06 3 THR B N 1
ATOM 1337 C CA . THR B 1 3 ? -13.844 -21.797 -12.898 1 61.06 3 THR B CA 1
ATOM 1338 C C . THR B 1 3 ? -12.867 -20.641 -13.016 1 61.06 3 THR B C 1
ATOM 1340 O O . THR B 1 3 ? -12.922 -19.703 -12.219 1 61.06 3 THR B O 1
ATOM 1343 N N . SER B 1 4 ? -12.078 -20.641 -14.102 1 66.25 4 SER B N 1
ATOM 1344 C CA . SER B 1 4 ? -11.133 -19.547 -14.328 1 66.25 4 SER B CA 1
ATOM 1345 C C . SER B 1 4 ? -11.852 -18.25 -14.641 1 66.25 4 SER B C 1
ATOM 1347 O O . SER B 1 4 ? -11.445 -17.188 -14.164 1 66.25 4 SER B O 1
ATOM 1349 N N . PHE B 1 5 ? -12.992 -18.453 -15.391 1 66.06 5 PHE B N 1
ATOM 1350 C CA . PHE B 1 5 ? -13.773 -17.266 -15.734 1 66.06 5 PHE B CA 1
ATOM 1351 C C . PHE B 1 5 ? -14.453 -16.688 -14.5 1 66.06 5 PHE B C 1
ATOM 1353 O O . PHE B 1 5 ? -14.469 -15.477 -14.305 1 66.06 5 PHE B O 1
ATOM 1360 N N . LEU B 1 6 ? -14.953 -17.562 -13.672 1 73.5 6 LEU B N 1
ATOM 1361 C CA . LEU B 1 6 ? -15.633 -17.141 -12.453 1 73.5 6 LEU B CA 1
ATOM 1362 C C . LEU B 1 6 ? -14.656 -16.438 -11.508 1 73.5 6 LEU B C 1
ATOM 1364 O O . LEU B 1 6 ? -15 -15.43 -10.891 1 73.5 6 LEU B O 1
ATOM 1368 N N . THR B 1 7 ? -13.469 -16.938 -11.445 1 77.19 7 THR B N 1
ATOM 1369 C CA . THR B 1 7 ? -12.453 -16.344 -10.578 1 77.19 7 THR B CA 1
ATOM 1370 C C . THR B 1 7 ? -12.008 -14.992 -11.125 1 77.19 7 THR B C 1
ATOM 1372 O O . THR B 1 7 ? -11.836 -14.039 -10.359 1 77.19 7 THR B O 1
ATOM 1375 N N . SER B 1 8 ? -11.922 -14.914 -12.398 1 80.44 8 SER B N 1
ATOM 1376 C CA . SER B 1 8 ? -11.516 -13.656 -13.023 1 80.44 8 SER B CA 1
ATOM 1377 C C . SER B 1 8 ? -12.586 -12.586 -12.844 1 80.44 8 SER B C 1
ATOM 1379 O O . SER B 1 8 ? -12.258 -11.414 -12.609 1 80.44 8 SER B O 1
ATOM 1381 N N . THR B 1 9 ? -13.797 -12.977 -12.953 1 83.31 9 THR B N 1
ATOM 1382 C CA . THR B 1 9 ? -14.898 -12.039 -12.766 1 83.31 9 THR B CA 1
ATOM 1383 C C . THR B 1 9 ? -14.992 -11.602 -11.305 1 83.31 9 THR B C 1
ATOM 1385 O O . THR B 1 9 ? -15.273 -10.43 -11.023 1 83.31 9 THR B O 1
ATOM 1388 N N . PHE B 1 10 ? -14.719 -12.5 -10.477 1 86.81 10 PHE B N 1
ATOM 1389 C CA . PHE B 1 10 ? -14.703 -12.156 -9.055 1 86.81 10 PHE B CA 1
ATOM 1390 C C . PHE B 1 10 ? -13.602 -11.141 -8.766 1 86.81 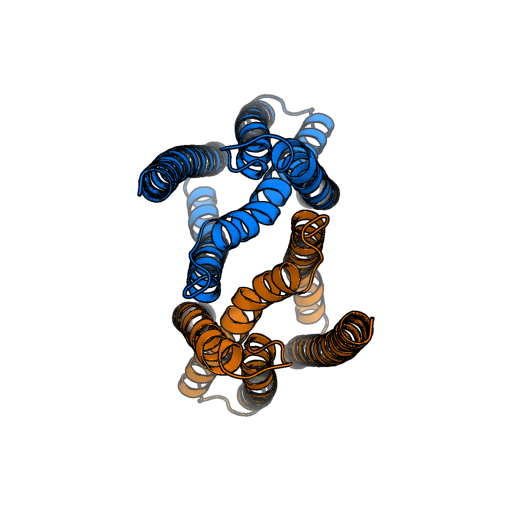10 PHE B C 1
ATOM 1392 O O . PHE B 1 10 ? -13.852 -10.133 -8.094 1 86.81 10 PHE B O 1
ATOM 1399 N N . ILE B 1 11 ? -12.445 -11.336 -9.273 1 85.06 11 ILE B N 1
ATOM 1400 C CA . ILE B 1 11 ? -11.312 -10.43 -9.07 1 85.06 11 ILE B CA 1
ATOM 1401 C C . ILE B 1 11 ? -11.625 -9.07 -9.695 1 85.06 11 ILE B C 1
ATOM 1403 O O . ILE B 1 11 ? -11.305 -8.031 -9.125 1 85.06 11 ILE B O 1
ATOM 1407 N N . GLY B 1 12 ? -12.219 -9.195 -10.82 1 88.69 12 GLY B N 1
ATOM 1408 C CA . GLY B 1 12 ? -12.641 -7.957 -11.461 1 88.69 12 GLY B CA 1
ATOM 1409 C C . GLY B 1 12 ? -13.625 -7.164 -10.625 1 88.69 12 GLY B C 1
ATOM 1410 O O . GLY B 1 12 ? -13.5 -5.941 -10.492 1 88.69 12 GLY B O 1
ATOM 1411 N N . SER B 1 13 ? -14.57 -7.836 -10.086 1 92.62 13 SER B N 1
ATOM 1412 C CA . SER B 1 13 ? -15.562 -7.18 -9.234 1 92.62 13 SER B CA 1
ATOM 1413 C C . SER B 1 13 ? -14.922 -6.609 -7.977 1 92.62 13 SER B C 1
ATOM 1415 O O . SER B 1 13 ? -15.266 -5.512 -7.539 1 92.62 13 SER B O 1
ATOM 1417 N N . LEU B 1 14 ? -14.016 -7.324 -7.434 1 92.94 14 LEU B N 1
ATOM 1418 C CA . LEU B 1 14 ? -13.289 -6.879 -6.25 1 92.94 14 LEU B CA 1
ATOM 1419 C C . LEU B 1 14 ? -12.5 -5.605 -6.543 1 92.94 14 LEU B C 1
ATOM 1421 O O . LEU B 1 14 ? -12.547 -4.648 -5.77 1 92.94 14 LEU B O 1
ATOM 1425 N N . GLU B 1 15 ? -11.898 -5.59 -7.695 1 91.69 15 GLU B N 1
ATOM 1426 C CA . GLU B 1 15 ? -11.094 -4.438 -8.086 1 91.69 15 GLU B CA 1
ATOM 1427 C C . GLU B 1 15 ? -11.969 -3.223 -8.375 1 91.69 15 GLU B C 1
ATOM 1429 O O . GLU B 1 15 ? -11.609 -2.098 -8.016 1 91.69 15 GLU B O 1
ATOM 1434 N N . PHE B 1 16 ? -12.977 -3.512 -9.031 1 95.06 16 PHE B N 1
ATOM 1435 C CA . PHE B 1 16 ? -13.906 -2.428 -9.32 1 95.06 16 PHE B CA 1
ATOM 1436 C C . PHE B 1 16 ? -14.461 -1.831 -8.031 1 95.06 16 PHE B C 1
ATOM 1438 O O . PHE B 1 16 ? -14.531 -0.609 -7.887 1 95.06 16 PHE B O 1
ATOM 1445 N N . GLY B 1 17 ? -14.883 -2.615 -7.152 1 96.94 17 GLY B N 1
ATOM 1446 C CA . GLY B 1 17 ? -15.281 -2.154 -5.832 1 96.94 17 GLY B CA 1
ATOM 1447 C C . GLY B 1 17 ? -14.18 -1.41 -5.102 1 96.94 17 GLY B C 1
ATOM 1448 O O . GLY B 1 17 ? -14.438 -0.401 -4.441 1 96.94 17 GLY B O 1
ATOM 1449 N N . GLY B 1 18 ? -13 -1.968 -5.234 1 96.38 18 GLY B N 1
ATOM 1450 C CA . GLY B 1 18 ? -11.859 -1.333 -4.602 1 96.38 18 GLY B CA 1
ATOM 1451 C C . GLY B 1 18 ? -11.586 0.066 -5.125 1 96.38 18 GLY B C 1
ATOM 1452 O O . GLY B 1 18 ? -11.273 0.972 -4.352 1 96.38 18 GLY B O 1
ATOM 1453 N N . ILE B 1 19 ? -11.719 0.257 -6.402 1 94.69 19 ILE B N 1
ATOM 1454 C CA . ILE B 1 19 ? -11.516 1.559 -7.031 1 94.69 19 ILE B CA 1
ATOM 1455 C C . ILE B 1 19 ? -12.508 2.568 -6.457 1 94.69 19 ILE B C 1
ATOM 1457 O O . ILE B 1 19 ? -12.109 3.635 -5.98 1 94.69 19 ILE B O 1
ATOM 1461 N N . ILE B 1 20 ? -13.68 2.229 -6.402 1 96.94 20 ILE B N 1
ATOM 1462 C CA . ILE B 1 20 ? -14.727 3.115 -5.914 1 96.94 20 ILE B CA 1
ATOM 1463 C C . ILE B 1 20 ? -14.57 3.318 -4.406 1 96.94 20 ILE B C 1
ATOM 1465 O O . ILE B 1 20 ? -14.703 4.441 -3.91 1 96.94 20 ILE B O 1
ATOM 1469 N N . GLY B 1 21 ? -14.289 2.238 -3.764 1 97.12 21 GLY B N 1
ATOM 1470 C CA . GLY B 1 21 ? -14.133 2.312 -2.318 1 97.12 21 GLY B CA 1
ATOM 1471 C C . GLY B 1 21 ? -13 3.217 -1.883 1 97.12 21 GLY B C 1
ATOM 1472 O O . GLY B 1 21 ? -13.133 3.961 -0.91 1 97.12 21 GLY B O 1
ATOM 1473 N N . SER B 1 22 ? -11.945 3.125 -2.609 1 96.38 22 SER B N 1
ATOM 1474 C CA . SER B 1 22 ? -10.789 3.945 -2.268 1 96.38 22 SER B CA 1
ATOM 1475 C C . SER B 1 22 ? -11.086 5.43 -2.451 1 96.38 22 SER B C 1
ATOM 1477 O O . SER B 1 22 ? -10.797 6.238 -1.568 1 96.38 22 SER B O 1
ATOM 1479 N N . ILE B 1 23 ? -11.688 5.77 -3.477 1 95.62 23 ILE B N 1
ATOM 1480 C CA . ILE B 1 23 ? -12.023 7.16 -3.771 1 95.62 23 ILE B CA 1
ATOM 1481 C C . ILE B 1 23 ? -13.055 7.668 -2.773 1 95.62 23 ILE B C 1
ATOM 1483 O O . ILE B 1 23 ? -12.898 8.742 -2.193 1 95.62 23 ILE B O 1
ATOM 1487 N N . ALA B 1 24 ? -14.031 6.906 -2.557 1 96.75 24 ALA B N 1
ATOM 1488 C CA . ALA B 1 24 ? -15.102 7.281 -1.638 1 96.75 24 ALA B CA 1
ATOM 1489 C C . ALA B 1 24 ? -14.57 7.473 -0.221 1 96.75 24 ALA B C 1
ATOM 1491 O O . ALA B 1 24 ? -14.922 8.438 0.457 1 96.75 24 ALA B O 1
ATOM 1492 N N . SER B 1 25 ? -13.789 6.551 0.188 1 95.38 25 SER B N 1
ATOM 1493 C CA . SER B 1 25 ? -13.266 6.629 1.549 1 95.38 25 SER B CA 1
ATOM 1494 C C . SER B 1 25 ? -12.398 7.871 1.737 1 95.38 25 SER B C 1
ATOM 1496 O O . SER B 1 25 ? -12.438 8.5 2.795 1 95.38 25 SER B O 1
ATOM 1498 N N . GLY B 1 26 ? -11.609 8.164 0.736 1 94.19 26 GLY B N 1
ATOM 1499 C CA . GLY B 1 26 ? -10.844 9.406 0.799 1 94.19 26 GLY B CA 1
ATOM 1500 C C . GLY B 1 26 ? -11.719 10.641 0.912 1 94.19 26 GLY B C 1
ATOM 1501 O O . GLY B 1 26 ? -11.477 11.492 1.767 1 94.19 26 GLY B O 1
ATOM 1502 N N . TYR B 1 27 ? -12.664 10.641 0.117 1 94.62 27 TYR B N 1
ATOM 1503 C CA . TYR B 1 27 ? -13.578 11.773 0.086 1 94.62 27 TYR B CA 1
ATOM 1504 C C . TYR B 1 27 ? -14.328 11.906 1.405 1 94.62 27 TYR B C 1
ATOM 1506 O O . TYR B 1 27 ? -14.375 12.992 1.993 1 94.62 27 TYR B O 1
ATOM 1514 N N . PHE B 1 28 ? -14.844 10.891 1.884 1 94.06 28 PHE B N 1
ATOM 1515 C CA . PHE B 1 28 ? -15.641 10.93 3.109 1 94.06 28 PHE B CA 1
ATOM 1516 C C . PHE B 1 28 ? -14.758 11.227 4.312 1 94.06 28 PHE B C 1
ATOM 1518 O O . PHE B 1 28 ? -15.195 11.883 5.266 1 94.06 28 PHE B O 1
ATOM 1525 N N . SER B 1 29 ? -13.555 10.742 4.266 1 91.69 29 SER B N 1
ATOM 1526 C CA . SER B 1 29 ? -12.633 11.055 5.355 1 91.69 29 SER B CA 1
ATOM 1527 C C . SER B 1 29 ? -12.32 12.547 5.402 1 91.69 29 SER B C 1
ATOM 1529 O O . SER B 1 29 ? -12.242 13.133 6.484 1 91.69 29 SER B O 1
ATOM 1531 N N . ASP B 1 30 ? -12.211 13.141 4.25 1 92.62 30 ASP B N 1
ATOM 1532 C CA . ASP B 1 30 ? -11.938 14.57 4.172 1 92.62 30 ASP B CA 1
ATOM 1533 C C . ASP B 1 30 ? -13.141 15.391 4.648 1 92.62 30 ASP B C 1
ATOM 1535 O O . ASP B 1 30 ? -12.977 16.406 5.324 1 92.62 30 ASP B O 1
ATOM 1539 N N . VAL B 1 31 ? -14.258 14.953 4.246 1 91.62 31 VAL B N 1
ATOM 1540 C CA . VAL B 1 31 ? -15.484 15.617 4.668 1 91.62 31 VAL B CA 1
ATOM 1541 C C . VAL B 1 31 ? -15.625 15.539 6.188 1 91.62 31 VAL B C 1
ATOM 1543 O O . VAL B 1 31 ? -16.047 16.5 6.832 1 91.62 31 VAL B O 1
ATOM 1546 N N . ALA B 1 32 ? -15.289 14.469 6.746 1 86.69 32 ALA B N 1
ATOM 1547 C CA . ALA B 1 32 ? -15.344 14.281 8.195 1 86.69 32 ALA B CA 1
ATOM 1548 C C . ALA B 1 32 ? -14.375 15.227 8.898 1 86.69 32 ALA B C 1
ATOM 1550 O O . ALA B 1 32 ? -14.688 15.773 9.961 1 86.69 32 ALA B O 1
ATOM 1551 N N . VAL B 1 33 ? -13.258 15.375 8.352 1 83.75 33 VAL B N 1
ATOM 1552 C CA . VAL B 1 33 ? -12.266 16.281 8.914 1 83.75 33 VAL B CA 1
ATOM 1553 C C . VAL B 1 33 ? -12.766 17.719 8.82 1 83.75 33 VAL B C 1
ATOM 1555 O O . VAL B 1 33 ? -12.602 18.516 9.758 1 83.75 33 VAL B O 1
ATOM 1558 N N . ALA B 1 34 ? -13.32 18.078 7.754 1 82.31 34 ALA B N 1
ATOM 1559 C CA . ALA B 1 34 ? -13.828 19.438 7.531 1 82.31 34 ALA B CA 1
ATOM 1560 C C . ALA B 1 34 ? -14.961 19.75 8.5 1 82.31 34 ALA B C 1
ATOM 1562 O O . ALA B 1 34 ? -15.062 20.891 8.992 1 82.31 34 ALA B O 1
ATOM 1563 N N . LYS B 1 35 ? -15.672 18.859 8.789 1 78.25 35 LYS B N 1
ATOM 1564 C CA . LYS B 1 35 ? -16.828 19.047 9.672 1 78.25 35 LYS B CA 1
ATOM 1565 C C . LYS B 1 35 ? -16.391 19.141 11.133 1 78.25 35 LYS B C 1
ATOM 1567 O O . LYS B 1 35 ? -16.938 19.938 11.906 1 78.25 35 LYS B O 1
ATOM 1572 N N . ILE B 1 36 ? -15.5 18.328 11.562 1 66.06 36 ILE B N 1
ATOM 1573 C CA . ILE B 1 36 ? -15.07 18.266 12.953 1 66.06 36 ILE B CA 1
ATOM 1574 C C . ILE B 1 36 ? -14.094 19.406 13.242 1 66.06 36 ILE B C 1
ATOM 1576 O O . ILE B 1 36 ? -14.062 19.938 14.359 1 66.06 36 ILE B O 1
ATOM 1580 N N . THR B 1 37 ? -12.945 19.594 12.336 1 55.38 37 THR B N 1
ATOM 1581 C CA . THR B 1 37 ? -12.141 20.781 12.586 1 55.38 37 THR B CA 1
ATOM 1582 C C . THR B 1 37 ? -13.016 21.938 13.039 1 55.38 37 THR B C 1
ATOM 1584 O O . THR B 1 37 ? -12.594 22.766 13.859 1 55.38 37 THR B O 1
ATOM 1587 N N . PHE B 1 38 ? -14.297 21.953 12.641 1 45.19 38 PHE B N 1
ATOM 1588 C CA . PHE B 1 38 ? -15.266 22.891 13.195 1 45.19 38 PHE B CA 1
ATOM 1589 C C . PHE B 1 38 ? -15.719 22.438 14.586 1 45.19 38 PHE B C 1
ATOM 1591 O O . PHE B 1 38 ? -16.188 23.25 15.375 1 45.19 38 PHE B O 1
ATOM 1598 N N . ARG B 1 39 ? -15.594 21.125 14.703 1 45.09 39 ARG B N 1
ATOM 1599 C CA . ARG B 1 39 ? -15.984 20.609 16.016 1 45.09 39 ARG B CA 1
ATOM 1600 C C . ARG B 1 39 ? -14.789 20.016 16.75 1 45.09 39 ARG B C 1
ATOM 1602 O O . ARG B 1 39 ? -13.828 19.562 16.125 1 45.09 39 ARG B O 1
ATOM 1609 N N . SER B 1 40 ? -14.469 20.141 17.984 1 45.38 40 SER B N 1
ATOM 1610 C CA . SER B 1 40 ? -13.328 19.969 18.875 1 45.38 40 SER B CA 1
ATOM 1611 C C . SER B 1 40 ? -12.578 18.672 18.562 1 45.38 40 SER B C 1
ATOM 1613 O O . SER B 1 40 ? -11.352 18.688 18.438 1 45.38 40 SER B O 1
ATOM 1615 N N . LYS B 1 41 ? -12.641 17.594 19.469 1 43.84 41 LYS B N 1
ATOM 1616 C CA . LYS B 1 41 ? -11.688 16.719 20.141 1 43.84 41 LYS B CA 1
ATOM 1617 C C . LYS B 1 41 ? -11.531 15.398 19.375 1 43.84 41 LYS B C 1
ATOM 1619 O O . LYS B 1 41 ? -10.867 14.477 19.844 1 43.84 41 LYS B O 1
ATOM 1624 N N . GLY B 1 42 ? -12 15.039 18.047 1 53.16 42 GLY B N 1
ATOM 1625 C CA . GLY B 1 42 ? -11.883 13.625 17.719 1 53.16 42 GLY B CA 1
ATOM 1626 C C . GLY B 1 42 ? -11.164 13.383 16.391 1 53.16 42 GLY B C 1
ATOM 1627 O O . GLY B 1 42 ? -10.805 14.328 15.688 1 53.16 42 GLY B O 1
ATOM 1628 N N . GLN B 1 43 ? -10.477 12.148 16.109 1 67.5 43 GLN B N 1
ATOM 1629 C CA . GLN B 1 43 ? -9.898 11.719 14.844 1 67.5 43 GLN B CA 1
ATOM 1630 C C . GLN B 1 43 ? -10.984 11.359 13.836 1 67.5 43 GLN B C 1
ATOM 1632 O O . GLN B 1 43 ? -11.43 10.211 13.773 1 67.5 43 GLN B O 1
ATOM 1637 N N . PRO B 1 44 ? -11.562 12.367 13.133 1 74.81 44 PRO B N 1
ATOM 1638 C CA . PRO B 1 44 ? -12.711 12.203 12.234 1 74.81 44 PRO B CA 1
ATOM 1639 C C . PRO B 1 44 ? -12.508 11.086 11.219 1 74.81 44 PRO B C 1
ATOM 1641 O O . PRO B 1 44 ? -13.484 10.445 10.797 1 74.81 44 PRO B O 1
ATOM 1644 N N . ARG B 1 45 ? -11.422 10.773 10.922 1 81.94 45 ARG B N 1
ATOM 1645 C CA . ARG B 1 45 ? -11.18 9.75 9.914 1 81.94 45 ARG B CA 1
ATOM 1646 C C . ARG B 1 45 ? -11.43 8.352 10.477 1 81.94 45 ARG B C 1
ATOM 1648 O O . ARG B 1 45 ? -11.727 7.418 9.727 1 81.94 45 ARG B O 1
ATOM 1655 N N . HIS B 1 46 ? -11.414 8.234 11.734 1 84.38 46 HIS B N 1
ATOM 1656 C CA . HIS B 1 46 ? -11.625 6.957 12.406 1 84.38 46 HIS B CA 1
ATOM 1657 C C . HIS B 1 46 ? -13.039 6.441 12.172 1 84.38 46 HIS B C 1
ATOM 1659 O O . HIS B 1 46 ? -13.25 5.234 12.031 1 84.38 46 HIS B O 1
ATOM 1665 N N . PHE B 1 47 ? -13.883 7.375 12.039 1 85.06 47 PHE B N 1
ATOM 1666 C CA . PHE B 1 47 ? -15.289 7.02 11.859 1 85.06 47 PHE B CA 1
ATOM 1667 C C . PHE B 1 47 ? -15.5 6.273 10.555 1 85.06 47 PHE B C 1
ATOM 1669 O O . PHE B 1 47 ? -16.234 5.281 10.508 1 85.06 47 PHE B O 1
ATOM 1676 N N . VAL B 1 48 ? -14.867 6.734 9.531 1 91.06 48 VAL B N 1
ATOM 1677 C CA . VAL B 1 48 ? -15.023 6.121 8.219 1 91.06 48 VAL B CA 1
ATOM 1678 C C . VAL B 1 48 ? -14.539 4.676 8.258 1 91.06 48 VAL B C 1
ATOM 1680 O O . VAL B 1 48 ? -15.219 3.77 7.773 1 91.06 48 VAL B O 1
ATOM 1683 N N . ILE B 1 49 ? -13.469 4.418 8.906 1 91.25 49 ILE B N 1
ATOM 1684 C CA . ILE B 1 49 ? -12.898 3.078 9.008 1 91.25 49 ILE B CA 1
ATOM 1685 C C . ILE B 1 49 ? -13.812 2.195 9.859 1 91.25 49 ILE B C 1
ATOM 1687 O O . ILE B 1 49 ? -14 1.015 9.562 1 91.25 49 ILE B O 1
ATOM 1691 N N . PHE B 1 50 ? -14.422 2.744 10.836 1 90.69 50 PHE B N 1
ATOM 1692 C CA . PHE B 1 50 ? -15.305 2.01 11.742 1 90.69 50 PHE B CA 1
ATOM 1693 C C . PHE B 1 50 ? -16.562 1.54 11.016 1 90.69 50 PHE B C 1
ATOM 1695 O O . PHE B 1 50 ? -17.141 0.515 11.375 1 90.69 50 PHE B O 1
ATOM 1702 N N . VAL B 1 51 ? -16.922 2.266 10.039 1 93.56 51 VAL B N 1
ATOM 1703 C CA . VAL B 1 51 ? -18.094 1.877 9.258 1 93.56 51 VAL B CA 1
ATOM 1704 C C . VAL B 1 51 ? -17.703 0.803 8.242 1 93.56 51 VAL B C 1
ATOM 1706 O O . VAL B 1 51 ? -18.469 -0.131 7.992 1 93.56 51 VAL B O 1
ATOM 1709 N N . LEU B 1 52 ? -16.547 0.898 7.738 1 96.88 52 LEU B N 1
ATOM 1710 C CA . LEU B 1 52 ? -16.109 0.019 6.66 1 96.88 52 LEU B CA 1
ATOM 1711 C C . LEU B 1 52 ? -15.773 -1.369 7.191 1 96.88 52 LEU B C 1
ATOM 1713 O O . LEU B 1 52 ? -15.992 -2.371 6.512 1 96.88 52 LEU B O 1
ATOM 1717 N N . TYR B 1 53 ? -15.328 -1.473 8.438 1 96.75 53 TYR B N 1
ATOM 1718 C CA . TYR B 1 53 ? -14.859 -2.75 8.961 1 96.75 53 TYR B CA 1
ATOM 1719 C C . TYR B 1 53 ? -16.016 -3.719 9.156 1 96.75 53 TYR B C 1
ATOM 1721 O O . TYR B 1 53 ? -15.953 -4.871 8.719 1 96.75 53 TYR B O 1
ATOM 1729 N N . PRO B 1 54 ? -17.109 -3.32 9.852 1 95.88 54 PRO B N 1
ATOM 1730 C CA . PRO B 1 54 ? -18.25 -4.238 9.977 1 95.88 54 PRO B CA 1
ATOM 1731 C C . PRO B 1 54 ? -18.797 -4.684 8.625 1 95.88 54 PRO B C 1
ATOM 1733 O O . PRO B 1 54 ? -19.188 -5.848 8.469 1 95.88 54 PRO B O 1
ATOM 1736 N N . ALA B 1 55 ? -18.891 -3.74 7.707 1 97.31 55 ALA B N 1
ATOM 1737 C CA . ALA B 1 55 ? -19.359 -4.086 6.363 1 97.31 55 ALA B CA 1
ATOM 1738 C C . ALA B 1 55 ? -18.453 -5.141 5.727 1 97.31 55 ALA B C 1
ATOM 1740 O O . ALA B 1 55 ? -18.938 -6.051 5.051 1 97.31 55 ALA B O 1
ATOM 1741 N N . LEU B 1 56 ? -17.156 -5.027 5.938 1 97.62 56 LEU B N 1
ATOM 1742 C CA . LEU B 1 56 ? -16.203 -6.004 5.43 1 97.62 56 LEU B CA 1
ATOM 1743 C C . LEU B 1 56 ? -16.453 -7.375 6.055 1 97.62 56 LEU B C 1
ATOM 1745 O O . LEU B 1 56 ? -16.531 -8.375 5.344 1 97.62 56 LEU B O 1
ATOM 1749 N N . LEU B 1 57 ? -16.594 -7.395 7.359 1 97 57 LEU B N 1
ATOM 1750 C CA . LEU B 1 57 ? -16.766 -8.648 8.086 1 97 57 LEU B CA 1
ATOM 1751 C C . LEU B 1 57 ? -18.078 -9.336 7.676 1 97 57 LEU B C 1
ATOM 1753 O O . LEU B 1 57 ? -18.094 -10.547 7.438 1 97 57 LEU B O 1
ATOM 1757 N N . VAL B 1 58 ? -19.125 -8.586 7.586 1 96.31 58 VAL B N 1
ATOM 1758 C CA . VAL B 1 58 ? -20.422 -9.141 7.211 1 96.31 58 VAL B CA 1
ATOM 1759 C C . VAL B 1 58 ? -20.359 -9.688 5.789 1 96.31 58 VAL B C 1
ATOM 1761 O O . VAL B 1 58 ? -20.875 -10.773 5.516 1 96.31 58 VAL B O 1
ATOM 1764 N N . SER B 1 59 ? -19.781 -8.938 4.898 1 96.06 59 SER B N 1
ATOM 1765 C CA . SER B 1 59 ? -19.688 -9.383 3.512 1 96.06 59 SER B CA 1
ATOM 1766 C C . SER B 1 59 ? -18.828 -10.641 3.389 1 96.06 59 SER B C 1
ATOM 1768 O O . SER B 1 59 ? -19.156 -11.539 2.609 1 96.06 59 SER B O 1
ATOM 1770 N N . MET B 1 60 ? -17.75 -10.68 4.129 1 94.69 60 MET B N 1
ATOM 1771 C CA . MET B 1 60 ? -16.906 -11.875 4.105 1 94.69 60 MET B CA 1
ATOM 1772 C C . MET B 1 60 ? -17.672 -13.086 4.645 1 94.69 60 MET B C 1
ATOM 1774 O O . MET B 1 60 ? -17.531 -14.188 4.121 1 94.69 60 MET B O 1
ATOM 1778 N N . PHE B 1 61 ? -18.391 -12.891 5.691 1 93.88 61 PHE B N 1
ATOM 1779 C CA . PHE B 1 61 ? -19.188 -13.961 6.266 1 93.88 61 PHE B CA 1
ATOM 1780 C C . PHE B 1 61 ? -20.234 -14.461 5.262 1 93.88 61 PHE B C 1
ATOM 1782 O O . PHE B 1 61 ? -20.422 -15.664 5.105 1 93.88 61 PHE B O 1
ATOM 1789 N N . LEU B 1 62 ? -20.922 -13.531 4.656 1 92.25 62 LEU B N 1
ATOM 1790 C CA . LEU B 1 62 ? -21.922 -13.898 3.656 1 92.25 62 LEU B CA 1
ATOM 1791 C C . LEU B 1 62 ? -21.266 -14.641 2.49 1 92.25 62 LEU B C 1
ATOM 1793 O O . LEU B 1 62 ? -21.844 -15.594 1.962 1 92.25 62 LEU B O 1
ATOM 1797 N N . LEU B 1 63 ? -20.125 -14.203 2.084 1 90.62 63 LEU B N 1
ATOM 1798 C CA . LEU B 1 63 ? -19.422 -14.891 1.002 1 90.62 63 LEU B CA 1
ATOM 1799 C C . LEU B 1 63 ? -19.125 -16.328 1.384 1 90.62 63 LEU B C 1
ATOM 1801 O O . LEU B 1 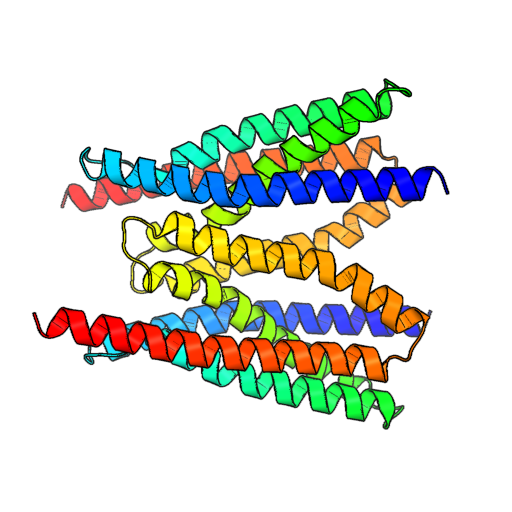63 ? -19.344 -17.25 0.591 1 90.62 63 LEU B O 1
ATOM 1805 N N . ARG B 1 64 ? -18.609 -16.516 2.52 1 88.06 64 ARG B N 1
ATOM 1806 C CA . ARG B 1 64 ? -18.281 -17.859 2.982 1 88.06 64 ARG B CA 1
ATOM 1807 C C . ARG B 1 64 ? -19.531 -18.75 3.004 1 88.06 64 ARG B C 1
ATOM 1809 O O . ARG B 1 64 ? -19.484 -19.891 2.541 1 88.06 64 ARG B O 1
ATOM 1816 N N . THR B 1 65 ? -20.656 -18.234 3.463 1 85.75 65 THR B N 1
ATOM 1817 C CA . THR B 1 65 ? -21.875 -19.016 3.588 1 85.75 65 THR B CA 1
ATOM 1818 C C . THR B 1 65 ? -22.484 -19.297 2.217 1 85.75 65 THR B C 1
ATOM 1820 O O . THR B 1 65 ? -23.047 -20.359 1.98 1 85.75 65 THR B O 1
ATOM 1823 N N . VAL B 1 66 ? -22.438 -18.297 1.344 1 80.81 66 VAL B N 1
ATOM 1824 C CA . VAL B 1 66 ? -23.016 -18.453 0.014 1 80.81 66 VAL B CA 1
ATOM 1825 C C . VAL B 1 66 ? -22.188 -19.438 -0.8 1 80.81 66 VAL B C 1
ATOM 1827 O O . VAL B 1 66 ? -22.734 -20.266 -1.535 1 80.81 66 VAL B O 1
ATOM 1830 N N . VAL B 1 67 ? -20.906 -19.219 -0.821 1 74.12 67 VAL B N 1
ATOM 1831 C CA . VAL B 1 67 ? -20.016 -20.078 -1.595 1 74.12 67 VAL B CA 1
ATOM 1832 C C . VAL B 1 67 ? -20.109 -21.516 -1.08 1 74.12 67 VAL B C 1
ATOM 1834 O O . VAL B 1 67 ? -20.016 -22.469 -1.858 1 74.12 67 VAL B O 1
ATOM 1837 N N . THR B 1 68 ? -20.219 -21.688 0.115 1 67.94 68 THR B N 1
ATOM 1838 C CA . THR B 1 68 ? -20.25 -23.016 0.703 1 67.94 68 THR B CA 1
ATOM 1839 C C . THR B 1 68 ? -21.625 -23.641 0.562 1 67.94 68 THR B C 1
ATOM 1841 O O . THR B 1 68 ? -21.75 -24.859 0.352 1 67.94 68 THR B O 1
ATOM 1844 N N . ASP B 1 69 ? -22.594 -22.828 0.56 1 65.38 69 ASP B N 1
ATOM 1845 C CA . ASP B 1 69 ? -23.891 -23.453 0.723 1 65.38 69 ASP B CA 1
ATOM 1846 C C . ASP B 1 69 ? -24.734 -23.297 -0.542 1 65.38 69 ASP B C 1
ATOM 1848 O O . ASP B 1 69 ? -25.672 -24.078 -0.779 1 65.38 69 ASP B O 1
ATOM 1852 N N . LEU B 1 70 ? -24.547 -22.156 -1.372 1 61.84 70 LEU B N 1
ATOM 1853 C CA . LEU B 1 70 ? -25.547 -21.891 -2.402 1 61.84 70 LEU B CA 1
ATOM 1854 C C . LEU B 1 70 ? -24.922 -21.953 -3.791 1 61.84 70 LEU B C 1
ATOM 1856 O O . LEU B 1 70 ? -23.922 -21.297 -4.047 1 61.84 70 LEU B O 1
ATOM 1860 N N . PRO B 1 71 ? -24.969 -23.109 -4.531 1 57.19 71 PRO B N 1
ATOM 1861 C CA . PRO B 1 71 ? -24.422 -23.25 -5.883 1 57.19 71 PRO B CA 1
ATOM 1862 C C . PRO B 1 71 ? -24.547 -21.969 -6.703 1 57.19 71 PRO B C 1
ATOM 1864 O O . PRO B 1 71 ? -23.641 -21.625 -7.465 1 57.19 71 PRO B O 1
ATOM 1867 N N . SER B 1 72 ? -25.812 -21.5 -7.16 1 53.75 72 SER B N 1
ATOM 1868 C CA . SER B 1 72 ? -26.25 -20.703 -8.305 1 53.75 72 SER B CA 1
ATOM 1869 C C . SER B 1 72 ? -26.047 -19.219 -8.062 1 53.75 72 SER B C 1
ATOM 1871 O O . SER B 1 72 ? -26.438 -18.391 -8.891 1 53.75 72 SER B O 1
ATOM 1873 N N . GLN B 1 73 ? -25.219 -18.844 -7.094 1 72.31 73 GLN B N 1
ATOM 1874 C CA . GLN B 1 73 ? -25.422 -17.422 -6.785 1 72.31 73 GLN B CA 1
ATOM 1875 C C . GLN B 1 73 ? -24.188 -16.609 -7.16 1 72.31 73 GLN B C 1
ATOM 1877 O O . GLN B 1 73 ? -23.656 -15.859 -6.336 1 72.31 73 GLN B O 1
ATOM 1882 N N . GLN B 1 74 ? -23.891 -16.906 -8.516 1 80.62 74 GLN B N 1
ATOM 1883 C CA . GLN B 1 74 ? -22.688 -16.25 -9 1 80.62 74 GLN B CA 1
ATOM 1884 C C . GLN B 1 74 ? -22.812 -14.727 -8.867 1 80.62 74 GLN B C 1
ATOM 1886 O O . GLN B 1 74 ? -21.844 -14.055 -8.5 1 80.62 74 GLN B O 1
ATOM 1891 N N . THR B 1 75 ? -24.094 -14.312 -9.172 1 85.25 75 THR B N 1
ATOM 1892 C CA . THR B 1 75 ? -24.297 -12.867 -9.094 1 85.25 75 THR B CA 1
ATOM 1893 C C . THR B 1 75 ? -24.062 -12.367 -7.672 1 85.25 75 THR B C 1
ATOM 1895 O O . THR B 1 75 ? -23.469 -11.305 -7.473 1 85.25 75 THR B O 1
ATOM 1898 N N . PHE B 1 76 ? -24.5 -13.156 -6.773 1 88.06 76 PHE B N 1
ATOM 1899 C CA . PHE B 1 76 ? -24.312 -12.773 -5.379 1 88.06 76 PHE B CA 1
ATOM 1900 C C . PHE B 1 76 ? -22.844 -12.766 -5 1 88.06 76 PHE B C 1
ATOM 1902 O O . PHE B 1 76 ? -22.391 -11.906 -4.238 1 88.06 76 PHE B O 1
ATOM 1909 N N . VAL B 1 77 ? -22.141 -13.641 -5.609 1 89.12 77 VAL B N 1
ATOM 1910 C CA . VAL B 1 77 ? -20.719 -13.734 -5.348 1 89.12 77 VAL B CA 1
ATOM 1911 C C . VAL B 1 77 ? -20.016 -12.484 -5.883 1 89.12 77 VAL B C 1
ATOM 1913 O O . VAL B 1 77 ? -19.141 -11.922 -5.215 1 89.12 77 VAL B O 1
ATOM 1916 N N . TYR B 1 78 ? -20.5 -12.023 -7.004 1 91.88 78 TYR B N 1
ATOM 1917 C CA . TYR B 1 78 ? -19.875 -10.852 -7.605 1 91.88 78 TYR B CA 1
ATOM 1918 C C . TYR B 1 78 ? -20.219 -9.594 -6.816 1 91.88 78 TYR B C 1
ATOM 1920 O O . TYR B 1 78 ? -19.375 -8.711 -6.641 1 91.88 78 TYR B O 1
ATOM 1928 N N . ILE B 1 79 ? -21.359 -9.523 -6.359 1 94 79 ILE B N 1
ATOM 1929 C CA . ILE B 1 79 ? -21.766 -8.367 -5.57 1 94 79 ILE B CA 1
ATOM 1930 C C . ILE B 1 79 ? -20.984 -8.328 -4.258 1 94 79 ILE B C 1
ATOM 1932 O O . ILE B 1 79 ? -20.531 -7.27 -3.836 1 94 79 ILE B O 1
ATOM 1936 N N . LEU B 1 80 ? -20.875 -9.492 -3.689 1 93.94 80 LEU B N 1
ATOM 1937 C CA . LEU B 1 80 ? -20.125 -9.562 -2.447 1 93.94 80 LEU B CA 1
ATOM 1938 C C . LEU B 1 80 ? -18.641 -9.242 -2.693 1 93.94 80 LEU B C 1
ATOM 1940 O O . LEU B 1 80 ? -18 -8.617 -1.858 1 93.94 80 LEU B O 1
ATOM 1944 N N . GLY B 1 81 ? -18.188 -9.695 -3.863 1 94.19 81 GLY B N 1
ATOM 1945 C CA . GLY B 1 81 ? -16.828 -9.305 -4.238 1 94.19 81 GLY B CA 1
ATOM 1946 C C . GLY B 1 81 ? -16.656 -7.805 -4.344 1 94.19 81 GLY B C 1
ATOM 1947 O O . GLY B 1 81 ? -15.648 -7.266 -3.869 1 94.19 81 GLY B O 1
ATOM 1948 N N . PHE B 1 82 ? -17.625 -7.195 -4.91 1 96.69 82 PHE B N 1
ATOM 1949 C CA . PHE B 1 82 ? -17.609 -5.746 -5.043 1 96.69 82 PHE B CA 1
ATOM 1950 C C . PHE B 1 82 ? -17.578 -5.078 -3.672 1 96.69 82 PHE B C 1
ATOM 1952 O O . PHE B 1 82 ? -16.797 -4.164 -3.436 1 96.69 82 PHE B O 1
ATOM 1959 N N . ILE B 1 83 ? -18.375 -5.531 -2.805 1 97.44 83 ILE B N 1
ATOM 1960 C CA . ILE B 1 83 ? -18.484 -4.934 -1.479 1 97.44 83 ILE B CA 1
ATOM 1961 C C . ILE B 1 83 ? -17.203 -5.168 -0.693 1 97.44 83 ILE B C 1
ATOM 1963 O O . ILE B 1 83 ? -16.719 -4.273 0.007 1 97.44 83 ILE B O 1
ATOM 1967 N N . ILE B 1 84 ? -16.656 -6.289 -0.79 1 96.75 84 ILE B N 1
ATOM 1968 C CA . ILE B 1 84 ? -15.406 -6.609 -0.107 1 96.75 84 ILE B CA 1
ATOM 1969 C C . ILE B 1 84 ? -14.289 -5.719 -0.632 1 96.75 84 ILE B C 1
ATOM 1971 O O . ILE B 1 84 ? -13.516 -5.152 0.149 1 96.75 84 ILE B O 1
ATOM 1975 N N . GLY B 1 85 ? -14.266 -5.582 -1.942 1 96.38 85 GLY B N 1
ATOM 1976 C CA . GLY B 1 85 ? -13.289 -4.672 -2.516 1 96.38 85 GLY B CA 1
ATOM 1977 C C . GLY B 1 85 ? -13.469 -3.236 -2.062 1 96.38 85 GLY B C 1
ATOM 1978 O O . GLY B 1 85 ? -12.5 -2.562 -1.707 1 96.38 85 GLY B O 1
ATOM 1979 N N . PHE B 1 86 ? -14.68 -2.801 -2.066 1 97.56 86 PHE B N 1
ATOM 1980 C CA . PHE B 1 86 ? -15.031 -1.449 -1.648 1 97.56 86 PHE B CA 1
ATOM 1981 C C . PHE B 1 86 ? -14.562 -1.182 -0.224 1 97.56 86 PHE B C 1
ATOM 1983 O O . PHE B 1 86 ? -13.898 -0.172 0.038 1 97.56 86 PHE B O 1
ATOM 1990 N N . THR B 1 87 ? -14.789 -2.072 0.606 1 97.56 87 THR B N 1
ATOM 1991 C CA . THR B 1 87 ? -14.484 -1.879 2.02 1 97.56 87 THR B CA 1
ATOM 1992 C C . THR B 1 87 ? -12.992 -2.084 2.281 1 97.56 87 THR B C 1
ATOM 1994 O O . THR B 1 87 ? -12.375 -1.31 3.012 1 97.56 87 THR B O 1
ATOM 1997 N N . LEU B 1 88 ? -12.43 -3.072 1.654 1 95.75 88 LEU B N 1
ATOM 1998 C CA . LEU B 1 88 ? -11.031 -3.42 1.874 1 95.75 88 LEU B CA 1
ATOM 1999 C C . LEU B 1 88 ? -10.109 -2.307 1.383 1 95.75 88 LEU B C 1
ATOM 2001 O O . LEU B 1 88 ? -9.258 -1.827 2.131 1 95.75 88 LEU B O 1
ATOM 2005 N N . TYR B 1 89 ? -10.312 -1.882 0.17 1 95.19 89 TYR B N 1
ATOM 2006 C CA . TYR B 1 89 ? -9.484 -0.815 -0.379 1 95.19 89 TYR B CA 1
ATOM 2007 C C . TYR B 1 89 ? -9.727 0.497 0.357 1 95.19 89 TYR B C 1
ATOM 2009 O O . TYR B 1 89 ? -8.805 1.308 0.511 1 95.19 89 TYR B O 1
ATOM 2017 N N . GLY B 1 90 ? -10.93 0.678 0.734 1 95.75 90 GLY B N 1
ATOM 2018 C CA . GLY B 1 90 ? -11.227 1.851 1.543 1 95.75 90 GLY B CA 1
ATOM 2019 C C . GLY B 1 90 ? -10.445 1.889 2.844 1 95.75 90 GLY B C 1
ATOM 2020 O O . GLY B 1 90 ? -9.852 2.914 3.189 1 95.75 90 GLY B O 1
ATOM 2021 N N . ILE B 1 91 ? -10.422 0.807 3.52 1 94.88 91 ILE B N 1
ATOM 2022 C CA . ILE B 1 91 ? -9.703 0.699 4.785 1 94.88 91 ILE B CA 1
ATOM 2023 C C . ILE B 1 91 ? -8.203 0.865 4.551 1 94.88 91 ILE B C 1
ATOM 2025 O O . ILE B 1 91 ? -7.547 1.65 5.234 1 94.88 91 ILE B O 1
ATOM 2029 N N . ILE B 1 92 ? -7.715 0.218 3.561 1 92.94 92 ILE B N 1
ATOM 2030 C CA . ILE B 1 92 ? -6.297 0.245 3.227 1 92.94 92 ILE B CA 1
ATOM 2031 C C . ILE B 1 92 ? -5.867 1.677 2.918 1 92.94 92 ILE B C 1
ATOM 2033 O O . ILE B 1 92 ? -4.809 2.125 3.367 1 92.94 92 ILE B O 1
ATOM 2037 N N . SER B 1 93 ? -6.695 2.393 2.217 1 93.5 93 SER B N 1
ATOM 2038 C CA . SER B 1 93 ? -6.363 3.746 1.784 1 93.5 93 SER B CA 1
ATOM 2039 C C . SER B 1 93 ? -6.27 4.699 2.97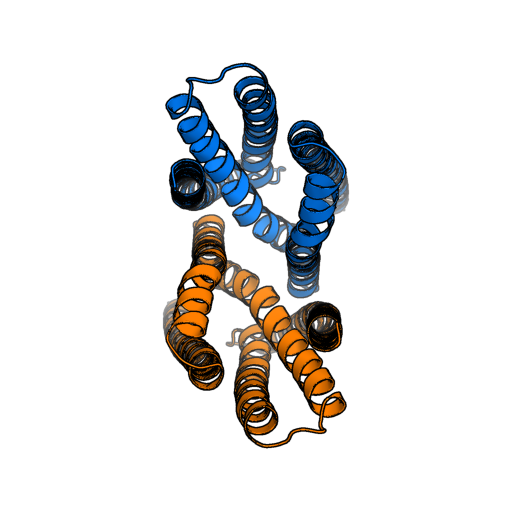1 1 93.5 93 SER B C 1
ATOM 2041 O O . SER B 1 93 ? -5.527 5.684 2.928 1 93.5 93 SER B O 1
ATOM 2043 N N . LEU B 1 94 ? -6.945 4.391 4.027 1 92.81 94 LEU B N 1
ATOM 2044 C CA . LEU B 1 94 ? -7.051 5.375 5.102 1 92.81 94 LEU B CA 1
ATOM 2045 C C . LEU B 1 94 ? -6.113 5.023 6.254 1 92.81 94 LEU B C 1
ATOM 2047 O O . LEU B 1 94 ? -5.773 5.887 7.062 1 92.81 94 LEU B O 1
ATOM 2051 N N . VAL B 1 95 ? -5.734 3.82 6.336 1 91.56 95 VAL B N 1
ATOM 2052 C CA . VAL B 1 95 ? -4.914 3.398 7.465 1 91.56 95 VAL B CA 1
ATOM 2053 C C . VAL B 1 95 ? -3.592 4.164 7.453 1 91.56 95 VAL B C 1
ATOM 2055 O O . VAL B 1 95 ? -3.117 4.605 8.5 1 91.56 95 VAL B O 1
ATOM 2058 N N . GLY B 1 96 ? -3.076 4.383 6.324 1 88.81 96 GLY B N 1
ATOM 2059 C CA . GLY B 1 96 ? -1.843 5.145 6.215 1 88.81 96 GLY B CA 1
ATOM 2060 C C . GLY B 1 96 ? -2.008 6.602 6.609 1 88.81 96 GLY B C 1
ATOM 2061 O O . GLY B 1 96 ? -1.108 7.191 7.211 1 88.81 96 GLY B O 1
ATOM 2062 N N . VAL B 1 97 ? -3.098 7.141 6.297 1 88.88 97 VAL B N 1
ATOM 2063 C CA . VAL B 1 97 ? -3.391 8.523 6.645 1 88.88 97 VAL B CA 1
ATOM 2064 C C . VAL B 1 97 ? -3.471 8.672 8.164 1 88.88 97 VAL B C 1
ATOM 2066 O O . VAL B 1 97 ? -2.893 9.602 8.734 1 88.88 97 VAL B O 1
ATOM 2069 N N . LEU B 1 98 ? -4.117 7.734 8.734 1 87.94 98 LEU B N 1
ATOM 2070 C CA . LEU B 1 98 ? -4.297 7.773 10.18 1 87.94 98 LEU B CA 1
ATOM 2071 C C . LEU B 1 98 ? -2.959 7.625 10.898 1 87.94 98 LEU B C 1
ATOM 2073 O O . LEU B 1 98 ? -2.713 8.297 11.906 1 87.94 98 LEU B O 1
ATOM 2077 N N . ALA B 1 99 ? -2.156 6.773 10.422 1 87.12 99 ALA B N 1
ATOM 2078 C CA . ALA B 1 99 ? -0.84 6.566 11.016 1 87.12 99 ALA B CA 1
ATOM 2079 C C . ALA B 1 99 ? -0.011 7.848 10.969 1 87.12 99 ALA B C 1
ATOM 2081 O O . ALA B 1 99 ? 0.703 8.164 11.922 1 87.12 99 ALA B O 1
ATOM 2082 N N . LEU B 1 100 ? -0.172 8.539 9.906 1 85.44 100 LEU B N 1
ATOM 2083 C CA . LEU B 1 100 ? 0.602 9.758 9.703 1 85.44 100 LEU B CA 1
ATOM 2084 C C . LEU B 1 100 ? 0.039 10.898 10.547 1 85.44 100 LEU B C 1
ATOM 2086 O O . LEU B 1 100 ? 0.793 11.625 11.203 1 85.44 100 LEU B O 1
ATOM 2090 N N . GLU B 1 101 ? -1.238 11.031 10.602 1 83.75 101 GLU B N 1
ATOM 2091 C CA . GLU B 1 101 ? -1.887 12.156 11.273 1 83.75 101 GLU B CA 1
ATOM 2092 C C . GLU B 1 101 ? -1.865 11.969 12.789 1 83.75 101 GLU B C 1
ATOM 2094 O O . GLU B 1 101 ? -1.954 12.945 13.539 1 83.75 101 GLU B O 1
ATOM 2099 N N . ASN B 1 102 ? -1.807 10.758 13.219 1 82.5 102 ASN B N 1
ATOM 2100 C CA . ASN B 1 102 ? -1.833 10.5 14.656 1 82.5 102 ASN B CA 1
ATOM 2101 C C . ASN B 1 102 ? -0.424 10.406 15.234 1 82.5 102 ASN B C 1
ATOM 2103 O O . ASN B 1 102 ? -0.254 10.109 16.422 1 82.5 102 ASN B O 1
ATOM 2107 N N . SER B 1 103 ? 0.507 10.648 14.453 1 83.06 103 SER B N 1
ATOM 2108 C CA . SER B 1 103 ? 1.891 10.648 14.914 1 83.06 103 SER B CA 1
ATOM 2109 C C . SER B 1 103 ? 2.438 12.07 15.031 1 83.06 103 SER B C 1
ATOM 2111 O O . SER B 1 103 ? 1.916 12.992 14.406 1 83.06 103 SER B O 1
ATOM 2113 N N . ALA B 1 104 ? 3.432 12.188 15.961 1 81.81 104 ALA B N 1
ATOM 2114 C CA . ALA B 1 104 ? 4.133 13.461 16.047 1 81.81 104 ALA B CA 1
ATOM 2115 C C . ALA B 1 104 ? 4.848 13.773 14.727 1 81.81 104 ALA B C 1
ATOM 2117 O O . ALA B 1 104 ? 5.254 12.867 14.008 1 81.81 104 ALA B O 1
ATOM 2118 N N . VAL B 1 105 ? 4.953 15.031 14.422 1 78.81 105 VAL B N 1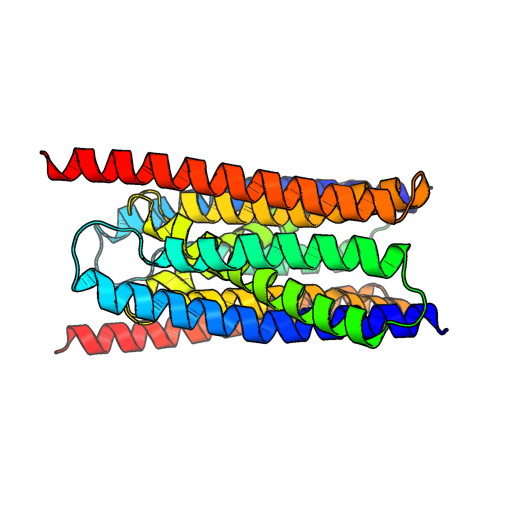
ATOM 2119 C CA . VAL B 1 105 ? 5.523 15.508 13.164 1 78.81 105 VAL B CA 1
ATOM 2120 C C . VAL B 1 105 ? 6.941 14.961 13 1 78.81 105 VAL B C 1
ATOM 2122 O O . VAL B 1 105 ? 7.363 14.633 11.891 1 78.81 105 VAL B O 1
ATOM 2125 N N . ASP B 1 106 ? 7.605 14.719 14.094 1 85.5 106 ASP B N 1
ATOM 2126 C CA . ASP B 1 106 ? 9.016 14.344 14.047 1 85.5 106 ASP B CA 1
ATOM 2127 C C . ASP B 1 106 ? 9.18 12.859 13.75 1 85.5 106 ASP B C 1
ATOM 2129 O O . ASP B 1 106 ? 10.273 12.406 13.406 1 85.5 106 ASP B O 1
ATOM 2133 N N . ILE B 1 107 ? 8.148 12.102 13.828 1 89.56 107 ILE B N 1
ATOM 2134 C CA . ILE B 1 107 ? 8.258 10.672 13.562 1 89.56 107 ILE B CA 1
ATOM 2135 C C . ILE B 1 107 ? 7.176 10.242 12.57 1 89.56 107 ILE B C 1
ATOM 2137 O O . ILE B 1 107 ? 6.84 9.062 12.484 1 89.56 107 ILE B O 1
ATOM 2141 N N . ALA B 1 108 ? 6.594 11.172 11.883 1 86.88 108 ALA B N 1
ATOM 2142 C CA . ALA B 1 108 ? 5.469 10.93 10.977 1 86.88 108 ALA B CA 1
ATOM 2143 C C . ALA B 1 108 ? 5.871 9.984 9.852 1 86.88 108 ALA B C 1
ATOM 2145 O O . ALA B 1 108 ? 5.137 9.039 9.531 1 86.88 108 ALA B O 1
ATOM 2146 N N . GLY B 1 109 ? 7.031 10.203 9.289 1 89.12 109 GLY B N 1
ATOM 2147 C CA . GLY B 1 109 ? 7.527 9.328 8.242 1 89.12 109 GLY B CA 1
ATOM 2148 C C . GLY B 1 109 ? 7.75 7.902 8.703 1 89.12 109 GLY B C 1
ATOM 2149 O O . GLY B 1 109 ? 7.332 6.953 8.031 1 89.12 109 GLY B O 1
ATOM 2150 N N . SER B 1 110 ? 8.352 7.762 9.844 1 93.12 110 SER B N 1
ATOM 2151 C CA . SER B 1 110 ? 8.625 6.441 10.406 1 93.12 110 SER B CA 1
ATOM 2152 C C . SER B 1 110 ? 7.324 5.711 10.75 1 93.12 110 SER B C 1
ATOM 2154 O O . SER B 1 110 ? 7.203 4.508 10.508 1 93.12 110 SER B O 1
ATOM 2156 N N . SER B 1 111 ? 6.41 6.441 11.328 1 91.19 111 SER B N 1
ATOM 2157 C CA . SER B 1 111 ? 5.121 5.852 11.664 1 91.19 111 SER B CA 1
ATOM 2158 C C . SER B 1 111 ? 4.414 5.316 10.43 1 91.19 111 SER B C 1
ATOM 2160 O O . SER B 1 111 ? 3.92 4.184 10.422 1 91.19 111 SER B O 1
ATOM 2162 N N . HIS B 1 112 ? 4.379 6.062 9.391 1 92.44 112 HIS B N 1
ATOM 2163 C CA . HIS B 1 112 ? 3.756 5.645 8.141 1 92.44 112 HIS B CA 1
ATOM 2164 C C . HIS B 1 112 ? 4.508 4.477 7.512 1 92.44 112 HIS B C 1
ATOM 2166 O O . HIS B 1 112 ? 3.891 3.539 7.004 1 92.44 112 HIS B O 1
ATOM 2172 N N . ALA B 1 113 ? 5.805 4.582 7.527 1 92.31 113 ALA B N 1
ATOM 2173 C CA . ALA B 1 113 ? 6.633 3.531 6.945 1 92.31 113 ALA B CA 1
ATOM 2174 C C . ALA B 1 113 ? 6.41 2.197 7.652 1 92.31 113 ALA B C 1
ATOM 2176 O O . ALA B 1 113 ? 6.406 1.143 7.012 1 92.31 113 ALA B O 1
ATOM 2177 N N . PHE B 1 114 ? 6.324 2.262 8.914 1 92.5 114 PHE B N 1
ATOM 2178 C CA . PHE B 1 114 ? 6.07 1.047 9.672 1 92.5 114 PHE B CA 1
ATOM 2179 C C . PHE B 1 114 ? 4.711 0.456 9.312 1 92.5 114 PHE B C 1
ATOM 2181 O O . PHE B 1 114 ? 4.586 -0.757 9.133 1 92.5 114 PHE B O 1
ATOM 2188 N N . CYS B 1 115 ? 3.721 1.286 9.242 1 91.06 115 CYS B N 1
ATOM 2189 C CA . CYS B 1 115 ? 2.393 0.852 8.82 1 91.06 115 CYS B CA 1
ATOM 2190 C C . CYS B 1 115 ? 2.441 0.219 7.438 1 91.06 115 CYS B C 1
ATOM 2192 O O . CYS B 1 115 ? 1.884 -0.859 7.223 1 91.06 115 CYS B O 1
ATOM 2194 N N . ALA B 1 116 ? 3.115 0.861 6.52 1 90.69 116 ALA B N 1
ATOM 2195 C CA . ALA B 1 116 ? 3.25 0.36 5.152 1 90.69 116 ALA B CA 1
ATOM 2196 C C . ALA B 1 116 ? 3.982 -0.979 5.129 1 90.69 116 ALA B C 1
ATOM 2198 O O . ALA B 1 116 ? 3.619 -1.879 4.367 1 90.69 116 ALA B O 1
ATOM 2199 N N . LEU B 1 117 ? 4.965 -1.102 5.965 1 91.12 117 LEU B N 1
ATOM 2200 C CA . LEU B 1 117 ? 5.75 -2.328 6.066 1 91.12 117 LEU B CA 1
ATOM 2201 C C . LEU B 1 117 ? 4.871 -3.502 6.484 1 91.12 117 LEU B C 1
ATOM 2203 O O . LEU B 1 117 ? 4.891 -4.555 5.848 1 91.12 117 LEU B O 1
ATOM 2207 N N . LEU B 1 118 ? 4.152 -3.305 7.516 1 90 118 LEU B N 1
ATOM 2208 C CA . LEU B 1 118 ? 3.285 -4.371 8.008 1 90 118 LEU B CA 1
ATOM 2209 C C . LEU B 1 118 ? 2.25 -4.758 6.957 1 90 118 LEU B C 1
ATOM 2211 O O . LEU B 1 118 ? 1.907 -5.934 6.82 1 90 118 LEU B O 1
ATOM 2215 N N . GLY B 1 119 ? 1.742 -3.76 6.246 1 88.62 119 GLY B N 1
ATOM 2216 C CA . GLY B 1 119 ? 0.832 -4.043 5.148 1 88.62 119 GLY B CA 1
ATOM 2217 C C . GLY B 1 119 ? 1.462 -4.879 4.051 1 88.62 119 GLY B C 1
ATOM 2218 O O . GLY B 1 119 ? 0.867 -5.852 3.586 1 88.62 119 GLY B O 1
ATOM 2219 N N . ASN B 1 120 ? 2.664 -4.512 3.682 1 86 120 ASN B N 1
ATOM 2220 C CA . ASN B 1 120 ? 3.354 -5.211 2.602 1 86 120 ASN B CA 1
ATOM 2221 C C . ASN B 1 120 ? 3.744 -6.629 3.012 1 86 120 ASN B C 1
ATOM 2223 O O . ASN B 1 120 ? 3.621 -7.566 2.219 1 86 120 ASN B O 1
ATOM 2227 N N . VAL B 1 121 ? 4.215 -6.766 4.145 1 84.12 121 VAL B N 1
ATOM 2228 C CA . VAL B 1 121 ? 4.582 -8.086 4.656 1 84.12 121 VAL B CA 1
ATOM 2229 C C . VAL B 1 121 ? 3.336 -8.961 4.766 1 84.12 121 VAL B C 1
ATOM 2231 O O . VAL B 1 121 ? 3.373 -10.148 4.434 1 84.12 121 VAL B O 1
ATOM 2234 N N . GLY B 1 122 ? 2.25 -8.352 5.215 1 83.69 122 GLY B N 1
ATOM 2235 C CA . GLY B 1 122 ? 0.993 -9.078 5.262 1 83.69 122 GLY B CA 1
ATOM 2236 C C . GLY B 1 122 ? 0.53 -9.57 3.902 1 83.69 122 GLY B C 1
ATOM 2237 O O . GLY B 1 122 ? 0.074 -10.703 3.768 1 83.69 122 GLY B O 1
ATOM 2238 N N . LEU B 1 123 ? 0.639 -8.734 2.963 1 80.62 123 LEU B N 1
ATOM 2239 C CA . LEU B 1 123 ? 0.234 -9.07 1.604 1 80.62 123 LEU B CA 1
ATOM 2240 C C . LEU B 1 123 ? 1.082 -10.211 1.052 1 80.62 123 LEU B C 1
ATOM 2242 O O . LEU B 1 123 ? 0.56 -11.125 0.404 1 80.62 123 LEU B O 1
ATOM 2246 N N . THR B 1 124 ? 2.379 -10.211 1.259 1 76.62 124 THR B N 1
ATOM 2247 C CA . THR B 1 124 ? 3.285 -11.242 0.777 1 76.62 124 THR B CA 1
ATOM 2248 C C . THR B 1 124 ? 3.01 -12.57 1.478 1 76.62 124 THR B C 1
ATOM 2250 O O . THR B 1 124 ? 3.045 -13.633 0.848 1 76.62 124 THR B O 1
ATOM 2253 N N . LEU B 1 125 ? 2.783 -12.5 2.76 1 76.44 125 LEU B N 1
ATOM 2254 C CA . LEU B 1 125 ? 2.566 -13.711 3.545 1 76.44 125 LEU B CA 1
ATOM 2255 C C . LEU B 1 125 ? 1.196 -14.312 3.248 1 76.44 125 LEU B C 1
ATOM 2257 O O . LEU B 1 125 ? 0.971 -15.5 3.492 1 76.44 125 LEU B O 1
ATOM 2261 N N . ALA B 1 126 ? 0.308 -13.484 2.854 1 76.31 126 ALA B N 1
ATOM 2262 C CA . ALA B 1 126 ? -1.058 -13.945 2.623 1 76.31 126 ALA B CA 1
ATOM 2263 C C . ALA B 1 126 ? -1.103 -14.984 1.507 1 76.31 126 ALA B C 1
ATOM 2265 O O . ALA B 1 126 ? -1.973 -15.859 1.499 1 76.31 126 ALA B O 1
ATOM 2266 N N . GLY B 1 127 ? -0.119 -15.016 0.638 1 69.75 127 GLY B N 1
ATOM 2267 C CA . GLY B 1 127 ? -0.105 -15.992 -0.437 1 69.75 127 GLY B CA 1
ATOM 2268 C C . GLY B 1 127 ? 0.218 -17.391 0.038 1 69.75 127 GLY B C 1
ATOM 2269 O O . GLY B 1 127 ? -0.478 -18.359 -0.313 1 69.75 127 GLY B O 1
ATOM 2270 N N . LEU B 1 128 ? 1.231 -17.531 0.784 1 65.06 128 LEU B N 1
ATOM 2271 C CA . LEU B 1 128 ? 1.705 -18.844 1.181 1 65.06 128 LEU B CA 1
ATOM 2272 C C . LEU B 1 128 ? 0.73 -19.5 2.152 1 65.06 128 LEU B C 1
ATOM 2274 O O . LEU B 1 128 ? 0.303 -20.641 1.935 1 65.06 128 LEU B O 1
ATOM 2278 N N . PRO B 1 129 ? 0.339 -18.812 3.186 1 66.25 129 PRO B N 1
ATOM 2279 C CA . PRO B 1 129 ? -0.616 -19.453 4.094 1 66.25 129 PRO B CA 1
ATOM 2280 C C . PRO B 1 129 ? -1.929 -19.812 3.408 1 66.25 129 PRO B C 1
ATOM 2282 O O . PRO B 1 129 ? -2.486 -20.891 3.666 1 66.25 129 PRO B O 1
ATOM 2285 N N . PHE B 1 130 ? -2.393 -18.906 2.541 1 68.25 130 PHE B N 1
ATOM 2286 C CA . PHE B 1 130 ? -3.646 -19.188 1.852 1 68.25 130 PHE B CA 1
ATOM 2287 C C . PHE B 1 130 ? -3.504 -20.391 0.93 1 68.25 130 PHE B C 1
ATOM 2289 O O . PHE B 1 130 ? -4.383 -21.25 0.89 1 68.25 130 PHE B O 1
ATOM 2296 N N . SER B 1 131 ? -2.348 -20.438 0.279 1 67.12 131 SER B N 1
ATOM 2297 C CA . SER B 1 131 ? -2.156 -21.547 -0.654 1 67.12 131 SER B CA 1
ATOM 2298 C C . SER B 1 131 ? -2.025 -22.875 0.083 1 67.12 131 SER B C 1
ATOM 2300 O O . SER B 1 131 ? -2.566 -23.891 -0.358 1 67.12 131 SER B O 1
ATOM 2302 N N . VAL B 1 132 ? -1.343 -22.875 1.138 1 73.62 132 VAL B N 1
ATOM 2303 C CA . VAL B 1 132 ? -1.127 -24.094 1.909 1 73.62 132 VAL B CA 1
ATOM 2304 C C . VAL B 1 132 ? -2.443 -24.547 2.531 1 73.62 132 VAL B C 1
ATOM 2306 O O . VAL B 1 132 ? -2.752 -25.734 2.537 1 73.62 132 VAL B O 1
ATOM 2309 N N . VAL B 1 133 ? -3.182 -23.578 3.008 1 75.31 133 VAL B N 1
ATOM 2310 C CA . VAL B 1 133 ? -4.453 -23.891 3.648 1 75.31 133 VAL B CA 1
ATOM 2311 C C . VAL B 1 133 ? -5.438 -24.422 2.607 1 75.31 133 VAL B C 1
ATOM 2313 O O . VAL B 1 133 ? -6.168 -25.391 2.865 1 75.31 133 VAL B O 1
ATOM 2316 N N . MET B 1 134 ? -5.344 -23.859 1.441 1 73.81 134 MET B N 1
ATOM 2317 C CA . MET B 1 134 ? -6.227 -24.312 0.368 1 73.81 134 MET B CA 1
ATOM 2318 C C . MET B 1 134 ? -5.848 -25.703 -0.099 1 73.81 134 MET B C 1
ATOM 2320 O O . MET B 1 134 ? -6.715 -26.484 -0.51 1 73.81 134 MET B O 1
ATOM 2324 N N . GLU B 1 135 ? -4.586 -26 0.012 1 76.19 135 GLU B N 1
ATOM 2325 C CA . GLU B 1 135 ? -4.105 -27.297 -0.454 1 76.19 135 GLU B CA 1
ATOM 2326 C C . GLU B 1 135 ? -4.434 -28.406 0.546 1 76.19 135 GLU B C 1
ATOM 2328 O O . GLU B 1 135 ? -4.793 -29.516 0.155 1 76.19 135 GLU B O 1
ATOM 2333 N N . TYR B 1 136 ? -4.336 -28.078 1.783 1 79.25 136 TYR B N 1
ATOM 2334 C CA . TYR B 1 136 ? -4.414 -29.156 2.758 1 79.25 136 TYR B CA 1
ATOM 2335 C C . TYR B 1 136 ? -5.762 -29.156 3.467 1 79.25 136 TYR B C 1
ATOM 2337 O O . TYR B 1 136 ? -6.152 -30.156 4.07 1 79.25 136 TYR B O 1
ATOM 2345 N N . LEU B 1 137 ? -6.367 -28.031 3.363 1 81.5 137 LEU B N 1
ATOM 2346 C CA . LEU B 1 137 ? -7.66 -27.953 4.031 1 81.5 137 LEU B CA 1
ATOM 2347 C C . LEU B 1 137 ? -8.766 -27.594 3.043 1 81.5 137 LEU B C 1
ATOM 2349 O O . LEU B 1 137 ? -8.727 -28 1.882 1 81.5 137 LEU B O 1
ATOM 2353 N N . SER B 1 138 ? -9.742 -26.828 3.232 1 79.38 138 SER B N 1
ATOM 2354 C CA . SER B 1 138 ? -10.875 -26.469 2.383 1 79.38 138 SER B CA 1
ATOM 2355 C C . SER B 1 138 ? -10.969 -24.969 2.201 1 79.38 138 SER B C 1
ATOM 2357 O O . SER B 1 138 ? -10.312 -24.203 2.914 1 79.38 138 SER B O 1
ATOM 2359 N N . TRP B 1 139 ? -11.703 -24.656 1.199 1 77.44 139 TRP B N 1
ATOM 2360 C CA . TRP B 1 139 ? -11.992 -23.25 0.924 1 77.44 139 TRP B CA 1
ATOM 2361 C C . TRP B 1 139 ? -12.703 -22.594 2.105 1 77.44 139 TRP B C 1
ATOM 2363 O O . TRP B 1 139 ? -12.492 -21.406 2.389 1 77.44 139 TRP B O 1
ATOM 2373 N N . ASN B 1 140 ? -13.43 -23.391 2.795 1 83.25 140 ASN B N 1
ATOM 2374 C CA . ASN B 1 140 ? -14.141 -22.859 3.953 1 83.25 140 ASN B CA 1
ATOM 2375 C C . ASN B 1 140 ? -13.18 -22.391 5.043 1 83.25 140 ASN B C 1
ATOM 2377 O O . ASN B 1 140 ? -13.367 -21.312 5.613 1 83.25 140 ASN B O 1
ATOM 2381 N N . VAL B 1 141 ? -12.117 -23.156 5.195 1 84.75 141 VAL B N 1
ATOM 2382 C CA . VAL B 1 141 ? -11.148 -22.812 6.234 1 84.75 141 VAL B CA 1
ATOM 2383 C C . VAL B 1 141 ? -10.344 -21.578 5.809 1 84.75 141 VAL B C 1
ATOM 2385 O O . VAL B 1 141 ? -10.023 -20.734 6.637 1 84.75 141 VAL B O 1
ATOM 2388 N N . ALA B 1 142 ? -10.047 -21.453 4.562 1 83.44 142 ALA B N 1
ATOM 2389 C CA . ALA B 1 142 ? -9.305 -20.312 4.047 1 83.44 142 ALA B CA 1
ATOM 2390 C C . ALA B 1 142 ? -10.078 -19.016 4.254 1 83.44 142 ALA B C 1
ATOM 2392 O O . ALA B 1 142 ? -9.516 -18.016 4.688 1 83.44 142 ALA B O 1
ATOM 2393 N N . LEU B 1 143 ? -11.336 -19.078 3.984 1 86.5 143 LEU B N 1
ATOM 2394 C CA . LEU B 1 143 ? -12.172 -17.906 4.145 1 86.5 143 LEU B CA 1
ATOM 2395 C C . LEU B 1 143 ? -12.375 -17.578 5.621 1 86.5 143 LEU B C 1
ATOM 2397 O O . LEU B 1 143 ? -12.477 -16.406 5.992 1 86.5 143 LEU B O 1
ATOM 2401 N N . GLN B 1 144 ? -12.391 -18.578 6.402 1 88.94 144 GLN B N 1
ATOM 2402 C CA . GLN B 1 144 ? -12.5 -18.359 7.84 1 88.94 144 GLN B CA 1
ATOM 2403 C C . GLN B 1 144 ? -11.258 -17.672 8.391 1 88.94 144 GLN B C 1
ATOM 2405 O O . GLN B 1 144 ? -11.352 -16.828 9.281 1 88.94 144 GLN B O 1
ATOM 2410 N N . LEU B 1 145 ? -10.141 -18.031 7.914 1 87.62 145 LEU B N 1
ATOM 2411 C CA . LEU B 1 145 ? -8.891 -17.422 8.344 1 87.62 145 LEU B CA 1
ATOM 2412 C C . LEU B 1 145 ? -8.859 -15.945 7.977 1 87.62 145 LEU B C 1
ATOM 2414 O O . LEU B 1 145 ? -8.367 -15.117 8.75 1 87.62 145 LEU B O 1
ATOM 2418 N N . CYS B 1 146 ? -9.352 -15.648 6.785 1 89.25 146 CYS B N 1
ATOM 2419 C CA . CYS B 1 146 ? -9.438 -14.25 6.367 1 89.25 146 CYS B CA 1
ATOM 2420 C C . CYS B 1 146 ? -10.359 -13.461 7.285 1 89.25 146 CYS B C 1
ATOM 2422 O O . CYS B 1 146 ? -10.055 -12.328 7.66 1 89.25 146 CYS B O 1
ATOM 2424 N N . GLU B 1 147 ? -11.445 -14.094 7.648 1 93.06 147 GLU B N 1
ATOM 2425 C CA . GLU B 1 147 ? -12.406 -13.453 8.547 1 93.06 147 GLU B CA 1
ATOM 2426 C C . GLU B 1 147 ? -11.789 -13.203 9.922 1 93.06 147 GLU B C 1
ATOM 2428 O O . GLU B 1 147 ? -11.969 -12.125 10.5 1 93.06 147 GLU B O 1
ATOM 2433 N N . ILE B 1 148 ? -11.078 -14.164 10.398 1 92.69 148 ILE B N 1
ATOM 2434 C CA . ILE B 1 148 ? -10.445 -14.039 11.703 1 92.69 148 ILE B CA 1
ATOM 2435 C C . ILE B 1 148 ? -9.375 -12.945 11.664 1 92.69 148 ILE B C 1
ATOM 2437 O O . ILE B 1 148 ? -9.258 -12.148 12.594 1 92.69 148 ILE B O 1
ATOM 2441 N N . SER B 1 149 ? -8.609 -12.914 10.602 1 91.69 149 SER B N 1
ATOM 2442 C CA . SER B 1 149 ? -7.59 -11.883 10.445 1 91.69 149 SER B CA 1
ATOM 2443 C C . SER B 1 149 ? -8.203 -10.492 10.414 1 91.69 149 SER B C 1
ATOM 2445 O O . SER B 1 149 ? -7.668 -9.555 11.008 1 91.69 149 SER B O 1
ATOM 2447 N N . ALA B 1 150 ? -9.344 -10.352 9.672 1 94.06 150 ALA B N 1
ATOM 2448 C CA . ALA B 1 150 ? -10.039 -9.07 9.594 1 94.06 150 ALA B CA 1
ATOM 2449 C C . ALA B 1 150 ? -10.57 -8.656 10.961 1 94.06 150 ALA B C 1
ATOM 2451 O O . ALA B 1 150 ? -10.516 -7.48 11.328 1 94.06 150 ALA B O 1
ATOM 2452 N N . LEU B 1 151 ? -11.109 -9.641 11.719 1 95.25 151 LEU B N 1
ATOM 2453 C CA . LEU B 1 151 ? -11.602 -9.367 13.07 1 95.25 151 LEU B CA 1
ATOM 2454 C C . LEU B 1 151 ? -10.461 -8.922 13.984 1 95.25 151 LEU B C 1
ATOM 2456 O O . LEU B 1 151 ? -10.625 -7.984 14.766 1 95.25 151 LEU B O 1
ATOM 2460 N N . PHE B 1 152 ? -9.367 -9.633 13.898 1 93.94 152 PHE B N 1
ATOM 2461 C CA . PHE B 1 152 ? -8.188 -9.266 14.672 1 93.94 152 PHE B CA 1
ATOM 2462 C C . PHE B 1 152 ? -7.738 -7.852 14.336 1 93.94 152 PHE B C 1
ATOM 2464 O O . PHE B 1 152 ? -7.398 -7.078 15.234 1 93.94 152 PHE B O 1
ATOM 2471 N N . SER B 1 153 ? -7.711 -7.504 13.039 1 93.12 153 SER B N 1
ATOM 2472 C CA . SER B 1 153 ? -7.34 -6.164 12.602 1 93.12 153 SER B CA 1
ATOM 2473 C C . SER B 1 153 ? -8.289 -5.113 13.164 1 93.12 153 SER B C 1
ATOM 2475 O O . SER B 1 153 ? -7.859 -4.031 13.57 1 93.12 153 SER B O 1
ATOM 2477 N N . LEU B 1 154 ? -9.562 -5.43 13.18 1 93.38 154 LEU B N 1
ATOM 2478 C CA . LEU B 1 154 ? -10.555 -4.512 13.734 1 93.38 154 LEU B CA 1
ATOM 2479 C C . LEU B 1 154 ? -10.289 -4.266 15.211 1 93.38 154 LEU B C 1
ATOM 2481 O O . LEU B 1 154 ? -10.344 -3.123 15.672 1 93.38 154 LEU B O 1
ATOM 2485 N N . VAL B 1 155 ? -10.016 -5.293 15.953 1 93.12 155 VAL B N 1
ATOM 2486 C CA . VAL B 1 155 ? -9.758 -5.18 17.391 1 93.12 155 VAL B CA 1
ATOM 2487 C C . VAL B 1 155 ? -8.523 -4.312 17.625 1 93.12 155 VAL B C 1
ATOM 2489 O O . VAL B 1 155 ? -8.523 -3.443 18.5 1 93.12 155 VAL B O 1
ATOM 2492 N N . LEU B 1 156 ? -7.492 -4.516 16.859 1 88.94 156 LEU B N 1
ATOM 2493 C CA . LEU B 1 156 ? -6.277 -3.723 16.984 1 88.94 156 LEU B CA 1
ATOM 2494 C C . LEU B 1 156 ? -6.547 -2.256 16.672 1 88.94 156 LEU B C 1
ATOM 2496 O O . LEU B 1 156 ? -5.977 -1.363 17.297 1 88.94 156 LEU B O 1
ATOM 2500 N N . PHE B 1 157 ? -7.355 -2.068 15.703 1 88.25 157 PHE B N 1
ATOM 2501 C CA . PHE B 1 157 ? -7.703 -0.706 15.312 1 88.25 157 PHE B CA 1
ATOM 2502 C C . PHE B 1 157 ? -8.438 0.007 16.438 1 88.25 157 PHE B C 1
ATOM 2504 O O . PHE B 1 157 ? -8.148 1.167 16.75 1 88.25 157 PHE B O 1
ATOM 2511 N N . ILE B 1 158 ? -9.383 -0.673 17.078 1 86.75 158 ILE B N 1
ATOM 2512 C CA . ILE B 1 158 ? -10.141 -0.1 18.172 1 86.75 158 ILE B CA 1
ATOM 2513 C C . ILE B 1 158 ? -9.203 0.205 19.344 1 86.75 158 ILE B C 1
ATOM 2515 O O . ILE B 1 158 ? -9.297 1.268 19.969 1 86.75 158 ILE B O 1
ATOM 2519 N N . LEU B 1 159 ? -8.312 -0.69 19.594 1 84.88 159 LEU B N 1
ATOM 2520 C CA . LEU B 1 159 ? -7.355 -0.503 20.672 1 84.88 159 LEU B CA 1
ATOM 2521 C C . LEU B 1 159 ? -6.43 0.673 20.391 1 84.88 159 LEU B C 1
ATOM 2523 O O . LEU B 1 159 ? -6.102 1.445 21.297 1 84.88 159 LEU B O 1
ATOM 2527 N N . ALA B 1 160 ? -5.984 0.8 19.172 1 78.69 160 ALA B N 1
ATOM 2528 C CA . ALA B 1 160 ? -5.098 1.893 18.781 1 78.69 160 ALA B CA 1
ATOM 2529 C C . ALA B 1 160 ? -5.789 3.244 18.938 1 78.69 160 ALA B C 1
ATOM 2531 O O . ALA B 1 160 ? -5.168 4.223 19.344 1 78.69 160 ALA B O 1
ATOM 2532 N N . GLN B 1 161 ? -6.996 3.379 18.594 1 75.88 161 GLN B N 1
ATOM 2533 C CA . GLN B 1 161 ? -7.762 4.613 18.703 1 75.88 161 GLN B CA 1
ATOM 2534 C C . GLN B 1 161 ? -7.984 5 20.172 1 75.88 161 GLN B C 1
ATOM 2536 O O . GLN B 1 161 ? -7.984 6.184 20.516 1 75.88 161 GLN B O 1
ATOM 2541 N N . ARG B 1 162 ? -8.148 4.035 20.938 1 72.38 162 ARG B N 1
ATOM 2542 C CA . ARG B 1 162 ? -8.383 4.305 22.344 1 72.38 162 ARG B CA 1
ATOM 2543 C C . ARG B 1 162 ? -7.113 4.816 23.016 1 72.38 162 ARG B C 1
ATOM 2545 O O . ARG B 1 162 ? -7.18 5.652 23.922 1 72.38 162 ARG B O 1
ATOM 2552 N N . LEU B 1 163 ? -6.031 4.359 22.516 1 66.06 163 LEU B N 1
ATOM 2553 C CA . LEU B 1 163 ? -4.758 4.781 23.094 1 66.06 163 LEU B CA 1
ATOM 2554 C C . LEU B 1 163 ? -4.41 6.203 22.656 1 66.06 163 LEU B C 1
ATOM 2556 O O . LEU B 1 163 ? -3.863 6.98 23.453 1 66.06 163 LEU B O 1
ATOM 2560 N N . THR B 1 164 ? -4.641 6.5 21.484 1 60.78 164 THR B N 1
ATOM 2561 C CA . THR B 1 164 ? -4.324 7.828 20.984 1 60.78 164 THR B CA 1
ATOM 2562 C C . THR B 1 164 ? -5.234 8.883 21.609 1 60.78 164 THR B C 1
ATOM 2564 O O . THR B 1 164 ? -4.797 9.992 21.906 1 60.78 164 THR B O 1
ATOM 2567 N N . CYS B 1 165 ? -6.434 8.594 21.656 1 53.59 165 CYS B N 1
ATOM 2568 C CA . CYS B 1 165 ? -7.363 9.508 22.312 1 53.59 165 CYS B CA 1
ATOM 2569 C C . CYS B 1 165 ? -6.93 9.797 23.75 1 53.59 165 CYS B C 1
ATOM 2571 O O . CYS B 1 165 ? -7.07 10.922 24.234 1 53.59 165 CYS B O 1
ATOM 2573 N N . ARG B 1 166 ? -6.344 8.852 24.219 1 48 166 ARG B N 1
ATOM 2574 C CA . ARG B 1 166 ? -5.895 9.031 25.594 1 48 166 ARG B CA 1
ATOM 2575 C C . ARG B 1 166 ? -4.672 9.938 25.656 1 48 166 ARG B C 1
ATOM 2577 O O . ARG B 1 166 ? -4.574 10.797 26.547 1 48 166 ARG B O 1
ATOM 2584 N N . ILE B 1 167 ? -3.818 9.805 24.719 1 47.19 167 ILE B N 1
ATOM 2585 C CA . ILE B 1 167 ? -2.605 10.609 24.719 1 47.19 167 ILE B CA 1
ATOM 2586 C C . ILE B 1 167 ? -2.951 12.055 24.344 1 47.19 167 ILE B C 1
ATOM 2588 O O . ILE B 1 167 ? -2.396 13 24.922 1 47.19 167 ILE B O 1
ATOM 2592 N N . GLY B 1 168 ? -3.826 12.227 23.375 1 48.88 168 GLY B N 1
ATOM 2593 C CA . GLY B 1 168 ? -4.293 13.547 23 1 48.88 168 GLY B CA 1
ATOM 2594 C C . GLY B 1 168 ? -4.961 14.289 24.141 1 48.88 168 GLY B C 1
ATOM 2595 O O . GLY B 1 168 ? -4.789 15.508 24.281 1 48.88 168 GLY B O 1
ATOM 2596 N N . ASP B 1 169 ? -5.691 13.625 24.984 1 48.78 169 ASP B N 1
ATOM 2597 C CA . ASP B 1 169 ? -6.344 14.227 26.141 1 48.78 169 ASP B CA 1
ATOM 2598 C C . ASP B 1 169 ? -5.312 14.688 27.172 1 48.78 169 ASP B C 1
ATOM 2600 O O . ASP B 1 169 ? -5.508 15.711 27.828 1 48.78 169 ASP B O 1
ATOM 2604 N N . LEU B 1 170 ? -4.289 14.016 27.219 1 46.56 170 LEU B N 1
ATOM 2605 C CA . LEU B 1 170 ? -3.258 14.367 28.188 1 46.56 170 LEU B CA 1
ATOM 2606 C C . LEU B 1 170 ? -2.525 15.641 27.766 1 46.56 170 LEU B C 1
ATOM 2608 O O . LEU B 1 170 ? -2.064 16.406 28.625 1 46.56 170 LEU B O 1
ATOM 2612 N N . GLN B 1 171 ? -2.312 15.828 26.547 1 46.69 171 GLN B N 1
ATOM 2613 C CA . GLN B 1 171 ? -1.604 17.016 26.078 1 46.69 171 GLN B CA 1
ATOM 2614 C C . GLN B 1 171 ? -2.467 18.266 26.219 1 46.69 171 GLN B C 1
ATOM 2616 O O . GLN B 1 171 ? -1.947 19.375 26.406 1 46.69 171 GLN B O 1
ATOM 2621 N N . LYS B 1 172 ? -3.711 18.344 26.047 1 47.03 172 LYS B N 1
ATOM 2622 C CA . LYS B 1 172 ? -4.582 19.5 26.266 1 47.03 172 LYS B CA 1
ATOM 2623 C C . LYS B 1 172 ? -4.617 19.891 27.734 1 47.03 172 LYS B C 1
ATOM 2625 O O . LYS B 1 172 ? -4.91 21.047 28.062 1 47.03 172 LYS B O 1
ATOM 2630 N N . GLN B 1 173 ? -4.406 19.047 28.531 1 42.41 173 GLN B N 1
ATOM 2631 C CA . GLN B 1 173 ? -4.477 19.438 29.938 1 42.41 173 GLN B CA 1
ATOM 2632 C C . GLN B 1 173 ? -3.236 20.219 30.359 1 42.41 173 GLN B C 1
ATOM 2634 O O . GLN B 1 173 ? -3.27 20.953 31.344 1 42.41 173 GLN B O 1
ATOM 2639 N N . ASP B 1 174 ? -2.119 20.078 29.625 1 34.47 174 ASP B N 1
ATOM 2640 C CA . ASP B 1 174 ? -1.028 20.922 30.094 1 34.47 174 ASP B CA 1
ATOM 2641 C C . ASP B 1 174 ? -1.013 22.266 29.359 1 34.47 174 ASP B C 1
ATOM 2643 O O . ASP B 1 174 ? -1.223 22.312 28.141 1 34.47 174 ASP B O 1
#

Foldseek 3Di:
DVVVVLVVLLVVLLQQLLVQLQVVLVVQLVVQCVVCVVPDAANSSLVSLVVLLVQLLVLLVVLLCCVVPPPPPSVSSSVSSSSNSNSVSSNVNCVLVCQQVLDDPVCSVVSSVVVVVVVVVCVVVLVVVLVVCVVPHNPSVSSVVVSVVSVVVVVVSVVVRVVSSVVSVVVVVD/DVVVVLVVLLVVLLQQLLVQLQVVLVVQLVVQCVVCVVPDQANSSLVSLVVLLVQLLVLLVVLLCCVVPPPPPSVSSSVSSSSNSNSVSSNVNCVLVCQQVLDDPVCSVVSSVVVVVVVVVCVVVLVPVLVVCVVPHNPSVSSVVVSVVSVVVVVVSVVVRVVSSVVSVVVVVD

Radius of gyration: 21.64 Å; Cα contacts (8 Å, |Δi|>4): 397; chains: 2; bounding box: 53×66×55 Å

Sequence (348 aa):
MGTSFLTSTFIGSLEFGGIIGSIASGYFSDVAVAKITFRSKGQPRHFVIFVLYPALLVSMFLLRTVVTDLPSQQTFVYILGFIIGFTLYGIISLVGVLALENSAVDIAGSSHAFCALLGNVGLTLAGLPFSVVMEYLSWNVALQLCEISALFSLVLFILAQRLTCRIGDLQKQDMGTSFLTSTFIGSLEFGGIIGSIASGYFSDVAVAKITFRSKGQPRHFVIFVLYPALLVSMFLLRTVVTDLPSQQTFVYILGFIIGFTLYGIISLVGVLALENSAVDIAGSSHAFCALLGNVGLTLAGLPFSVVMEYLSWNVALQLCEISALFSLVLFILAQRLTCRIGDLQKQD

Secondary structure (DSSP, 8-state):
-HHHHHHHHHHHHHHHHHHHHHHHHHHHHHHHHHHHHTSSS--HHHHHHHHHHHHHHHHHHHHHHHHHH-TT-HHHHHHHHHHHHHHHHHHHHHHHHHHHHTS-GGGHHHHHHHHHHHHHHHHHHHHHHHHHHHHHS-HHHHHHHHHHHHHHHHHHHHHHHHHHHHHHHHHHH-/-HHHHHHHHHHHHHHHHHHHHHHHHHHHHHHHHHHHHTSSS--HHHHHHHHHHHHHHHHHHHHHHHHHH-TT-HHHHHHHHHHHHHHHHHHHHHHHHHHHHTS-GGGHHHHHHHHHHHHHHHHHHHHHHHHHHHHHS-HHHHHHHHHHHHHHHHHHHHHHHHHHHHHHHHHHH-